Protein AF-A0A0F0LYQ0-F1 (afdb_monomer)

Mean predicted aligned error: 12.78 Å

Secondary structure (DSSP, 8-state):
---SEEEEEEE-STT-EEEEEEEETTS-EEEEEEEE--TTSEEEEEEE-TTPPSEEEEEEEEEEETTEEPPPEEEEEEE---PPPPEEEEE-SS-SSSPEEEEE--TT-EEEEEETTEEEEEEPPTTSEEEEE--S-PPSEEEEEEEEEEETTEEPPPEEEEEEE-PPP-EEEEETTEEEEE-STT-EEEEEETT---EEEE--TTSEEEE---TTS-SEEEEEEEETTEE-PPEEEE--

Nearest PDB structures (foldseek):
  2yn3-assembly1_A  TM=3.182E-01  e=2.231E-06  Salmonella enterica subsp. enterica serovar Typhimurium str. LT2
  2yn3-assembly1_C  TM=3.182E-01  e=8.050E-06  Salmonella enterica subsp. enterica serovar Typhimurium str. LT2
  1fnh-assembly1_A  TM=3.218E-01  e=4.551E-06  Homo sapiens
  2xwx-assembly1_B  TM=2.586E-01  e=1.542E-02  Vibrio cholerae
  8gum-assembly1_A  TM=2.601E-01  e=3.988E-02  Vibrio campbellii ATCC BAA-1116

Sequence (240 aa):
MKSDLLLVHGSSDANVAITVQLVAAAGRVVAQAVDSANPSGMWTTPMKIAGIADGQYTLSVVASRGLQVSQPASVPLTVGRTLPDVVVTSVDGGGRLFPLLTGTGAPGATVHAAVGSADTTASVDPQGNWTMTVVDGLSAGDNAITMTQDLSGETSSPLSVDVPLHAPALSAATASNGVVVTGDAGAGIELRTGGGAWAPGVLDATGQLIVPVGAGSATTVDVRYAAAGRYGLTSTLTVP

Structure (mmCIF, N/CA/C/O backbone):
data_AF-A0A0F0LYQ0-F1
#
_entry.id   AF-A0A0F0LYQ0-F1
#
loop_
_atom_site.group_PDB
_atom_site.id
_atom_site.type_symbol
_atom_site.label_atom_id
_atom_site.label_alt_id
_atom_site.label_comp_id
_atom_site.label_asym_id
_atom_site.label_entity_id
_atom_site.label_seq_id
_atom_site.pdbx_PDB_ins_code
_atom_site.Cartn_x
_atom_site.Cartn_y
_atom_site.Cartn_z
_atom_site.occupancy
_atom_site.B_iso_or_equiv
_atom_site.auth_seq_id
_atom_site.auth_comp_id
_atom_site.auth_asym_id
_atom_site.auth_atom_id
_atom_site.pdbx_PDB_model_num
ATOM 1 N N . MET A 1 1 ? 6.167 0.490 -21.017 1.00 42.50 1 MET A N 1
ATOM 2 C CA . MET A 1 1 ? 6.416 -0.971 -21.057 1.00 42.50 1 MET A CA 1
ATOM 3 C C . MET A 1 1 ? 6.612 -1.449 -19.625 1.00 42.50 1 MET A C 1
ATOM 5 O O . MET A 1 1 ? 7.453 -0.887 -18.942 1.00 42.50 1 MET A O 1
ATOM 9 N N . LYS A 1 2 ? 5.829 -2.438 -19.168 1.00 49.78 2 LYS A N 1
ATOM 10 C CA . LYS A 1 2 ? 5.930 -3.087 -17.842 1.00 49.78 2 LYS A CA 1
ATOM 11 C C . LYS A 1 2 ? 7.092 -4.097 -17.793 1.00 49.78 2 LYS A C 1
ATOM 13 O O . LYS A 1 2 ? 6.880 -5.261 -17.476 1.00 49.78 2 LYS A O 1
ATOM 18 N N . SER A 1 3 ? 8.286 -3.710 -18.235 1.00 61.47 3 SER A N 1
ATOM 19 C CA . SER A 1 3 ? 9.424 -4.629 -18.276 1.00 61.47 3 SER A CA 1
ATOM 20 C C . SER A 1 3 ? 10.630 -4.009 -17.598 1.00 61.47 3 SER A C 1
ATOM 22 O O . SER A 1 3 ? 10.999 -2.874 -17.889 1.00 61.47 3 SER A O 1
ATOM 24 N N . ASP A 1 4 ? 11.262 -4.790 -16.730 1.00 81.25 4 ASP A N 1
ATOM 25 C CA . ASP A 1 4 ? 12.588 -4.519 -16.171 1.00 81.25 4 ASP A CA 1
ATOM 26 C C . ASP A 1 4 ? 13.704 -4.689 -17.205 1.00 81.25 4 ASP A C 1
ATOM 28 O O . ASP A 1 4 ? 14.887 -4.564 -16.879 1.00 81.25 4 ASP A O 1
ATOM 32 N N . LEU A 1 5 ? 13.333 -4.978 -18.451 1.00 86.19 5 LEU A N 1
ATOM 33 C CA . LEU A 1 5 ? 14.224 -5.173 -19.569 1.00 86.19 5 LEU A CA 1
ATOM 34 C C . LEU A 1 5 ? 13.803 -4.281 -20.736 1.00 86.19 5 LEU A C 1
ATOM 36 O O . LEU A 1 5 ? 12.678 -4.352 -21.231 1.00 86.19 5 LEU A O 1
ATOM 40 N N . LEU A 1 6 ? 14.738 -3.468 -21.209 1.00 90.19 6 LEU A N 1
ATOM 41 C CA . LEU A 1 6 ? 14.630 -2.776 -22.480 1.00 90.19 6 LEU A CA 1
ATOM 42 C C . LEU A 1 6 ? 15.395 -3.579 -23.530 1.00 90.19 6 LEU A C 1
ATOM 44 O O . LEU A 1 6 ? 16.608 -3.734 -23.426 1.00 90.19 6 LEU A O 1
ATOM 48 N N . LEU A 1 7 ? 14.700 -4.080 -24.546 1.00 93.38 7 LEU A N 1
ATOM 49 C CA . LEU A 1 7 ? 15.347 -4.663 -25.720 1.00 93.38 7 LEU A CA 1
ATOM 50 C C . LEU A 1 7 ? 15.681 -3.542 -26.697 1.00 93.38 7 LEU A C 1
ATOM 52 O O . LEU A 1 7 ? 14.784 -2.883 -27.221 1.00 93.38 7 LEU A O 1
ATOM 56 N N . VAL A 1 8 ? 16.972 -3.329 -26.929 1.00 95.25 8 VAL A N 1
ATOM 57 C CA . VAL A 1 8 ? 17.466 -2.330 -27.876 1.00 95.25 8 VAL A CA 1
ATOM 58 C C . VAL A 1 8 ? 18.040 -3.056 -29.075 1.00 95.25 8 VAL A C 1
ATOM 60 O O . VAL A 1 8 ? 18.845 -3.968 -28.921 1.00 95.25 8 VAL A O 1
ATOM 63 N N . HIS A 1 9 ? 17.637 -2.646 -30.268 1.00 95.00 9 HIS A N 1
ATOM 64 C CA . HIS A 1 9 ? 18.104 -3.226 -31.516 1.00 95.00 9 HIS A CA 1
ATOM 65 C C . HIS A 1 9 ? 18.580 -2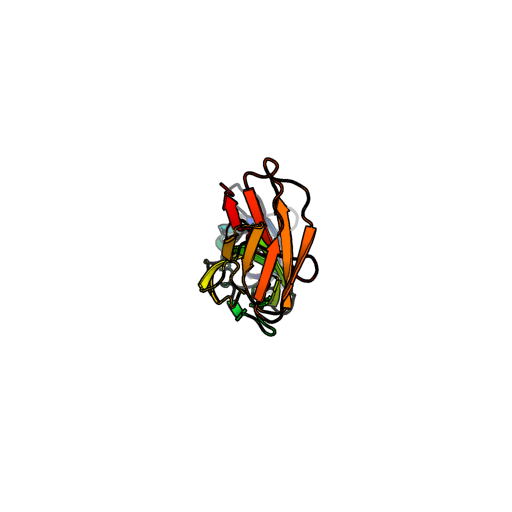.133 -32.463 1.00 95.00 9 HIS A C 1
ATOM 67 O O . HIS A 1 9 ? 18.159 -0.977 -32.375 1.00 95.00 9 HIS A O 1
ATOM 73 N N . GLY A 1 10 ? 19.435 -2.511 -33.401 1.00 95.25 10 GLY A N 1
ATOM 74 C CA . GLY A 1 10 ? 19.926 -1.590 -34.407 1.00 95.25 10 GLY A CA 1
ATOM 75 C C . GLY A 1 10 ? 20.821 -2.264 -35.429 1.00 95.25 10 GLY A C 1
ATOM 76 O O . GLY A 1 10 ? 20.933 -3.491 -35.487 1.00 95.25 10 GLY A O 1
ATOM 77 N N . SER A 1 11 ? 21.452 -1.419 -36.234 1.00 95.44 11 SER A N 1
ATOM 78 C CA . SER A 1 11 ? 22.421 -1.810 -37.248 1.00 95.44 11 SER A CA 1
ATOM 79 C C . SER A 1 11 ? 23.707 -1.002 -37.105 1.00 95.44 11 SER A C 1
ATOM 81 O O . SER A 1 11 ? 23.678 0.155 -36.684 1.00 95.44 11 SER A O 1
ATOM 83 N N . SER A 1 12 ? 24.826 -1.593 -37.490 1.00 95.31 12 SER A N 1
ATOM 84 C CA . SER A 1 12 ? 26.147 -0.974 -37.551 1.00 95.31 12 SER A CA 1
ATOM 85 C C . SER A 1 12 ? 27.009 -1.693 -38.588 1.00 95.31 12 SER A C 1
ATOM 87 O O . SER A 1 12 ? 26.554 -2.613 -39.266 1.00 95.31 12 SER A O 1
ATOM 89 N N . ASP A 1 13 ? 28.287 -1.329 -38.666 1.00 95.56 13 ASP A N 1
ATOM 90 C CA . ASP A 1 13 ? 29.302 -2.189 -39.267 1.00 95.56 13 ASP A CA 1
ATOM 91 C C . ASP A 1 13 ? 29.269 -3.605 -38.665 1.00 95.56 13 ASP A C 1
ATOM 93 O O . ASP A 1 13 ? 28.992 -3.787 -37.476 1.00 95.56 13 ASP A O 1
ATOM 97 N N . ALA A 1 14 ? 29.612 -4.605 -39.476 1.00 96.31 14 ALA A N 1
ATOM 98 C CA . ALA A 1 14 ? 29.698 -5.990 -39.033 1.00 96.31 14 ALA A CA 1
ATOM 99 C C . ALA A 1 14 ? 30.782 -6.191 -37.960 1.00 96.31 14 ALA A C 1
ATOM 101 O O . ALA A 1 14 ? 31.884 -5.634 -38.058 1.00 96.31 14 ALA A O 1
ATOM 102 N N . ASN A 1 15 ? 30.486 -7.052 -36.980 1.00 94.62 15 ASN A N 1
ATOM 103 C CA . ASN A 1 15 ? 31.421 -7.522 -35.950 1.00 94.62 15 ASN A CA 1
ATOM 104 C C . ASN A 1 15 ? 32.062 -6.410 -35.096 1.00 94.62 15 ASN A C 1
ATOM 106 O O . ASN A 1 15 ? 33.165 -6.587 -34.577 1.00 94.62 15 ASN A O 1
ATOM 110 N N . VAL A 1 16 ? 31.409 -5.251 -34.962 1.00 97.56 16 VAL A N 1
ATOM 111 C CA . VAL A 1 16 ? 31.845 -4.180 -34.048 1.00 97.56 16 VAL A CA 1
ATOM 112 C C . VAL A 1 16 ? 31.213 -4.357 -32.673 1.00 97.56 16 VAL A C 1
ATOM 114 O O . VAL A 1 16 ? 30.115 -4.903 -32.554 1.00 97.56 16 VAL A O 1
ATOM 117 N N . ALA A 1 17 ? 31.895 -3.881 -31.632 1.00 97.69 17 ALA A N 1
ATOM 118 C CA . ALA A 1 17 ? 31.332 -3.855 -30.290 1.00 97.69 17 ALA A CA 1
ATOM 119 C C . ALA A 1 17 ? 30.311 -2.717 -30.182 1.00 97.69 17 ALA A C 1
ATOM 121 O O . ALA A 1 17 ? 30.532 -1.621 -30.697 1.00 97.69 17 ALA A O 1
ATOM 122 N N . ILE A 1 18 ? 29.200 -2.977 -29.503 1.00 98.06 18 ILE A N 1
ATOM 123 C CA . ILE A 1 18 ? 28.105 -2.041 -29.276 1.00 98.06 18 ILE A CA 1
ATOM 124 C C . ILE A 1 18 ? 28.034 -1.750 -27.785 1.00 98.06 18 ILE A C 1
ATOM 126 O O . ILE A 1 18 ? 27.993 -2.662 -26.962 1.00 98.06 18 ILE A O 1
ATOM 130 N N . THR A 1 19 ? 28.004 -0.470 -27.430 1.00 97.75 19 THR A N 1
ATOM 131 C CA . THR A 1 19 ? 27.696 -0.023 -26.071 1.00 97.75 19 THR A CA 1
ATOM 132 C C . THR A 1 19 ? 26.421 0.799 -26.101 1.00 97.75 19 THR A C 1
ATOM 134 O O . THR A 1 19 ? 26.336 1.800 -26.811 1.00 97.75 19 THR A O 1
ATOM 137 N N . VAL A 1 20 ? 25.442 0.375 -25.309 1.00 98.00 20 VAL A N 1
ATOM 138 C CA . VAL A 1 20 ? 24.167 1.060 -25.110 1.00 98.00 20 VAL A CA 1
ATOM 139 C C . VAL A 1 20 ? 24.144 1.621 -23.698 1.00 98.00 20 VAL A C 1
ATOM 141 O O . VAL A 1 20 ? 24.403 0.900 -22.737 1.00 98.00 20 VAL A O 1
ATOM 144 N N . GLN A 1 21 ? 23.831 2.903 -23.563 1.00 97.75 21 GLN A N 1
ATOM 145 C CA . GLN A 1 21 ? 23.720 3.596 -22.285 1.00 97.75 21 GLN A CA 1
ATOM 146 C C . GLN A 1 21 ? 22.366 4.284 -22.177 1.00 97.75 21 GLN A C 1
ATOM 148 O O . GLN A 1 21 ? 21.928 4.969 -23.100 1.00 97.75 21 GLN A O 1
ATOM 153 N N . LEU A 1 22 ? 21.728 4.150 -21.019 1.00 96.50 22 LEU A N 1
ATOM 154 C CA . LEU A 1 22 ? 20.590 4.972 -20.638 1.00 96.50 22 LEU A CA 1
ATOM 155 C C . LEU A 1 22 ? 21.090 6.134 -19.781 1.00 96.50 22 LEU A C 1
ATOM 157 O O . LEU A 1 22 ? 21.706 5.918 -18.736 1.00 96.50 22 LEU A O 1
ATOM 161 N N . VAL A 1 23 ? 20.837 7.360 -20.226 1.00 96.75 23 VAL A N 1
ATOM 162 C CA . VAL A 1 23 ? 21.418 8.579 -19.654 1.00 96.75 23 VAL A CA 1
ATOM 163 C C . VAL A 1 23 ? 20.311 9.481 -19.106 1.00 96.75 23 VAL A C 1
ATOM 165 O O . VAL A 1 23 ? 19.359 9.794 -19.814 1.00 96.75 23 VAL A O 1
ATOM 168 N N . ALA A 1 24 ? 20.423 9.897 -17.843 1.00 93.81 24 ALA A N 1
ATOM 169 C CA . ALA A 1 24 ? 19.486 10.810 -17.180 1.00 93.81 24 ALA A CA 1
ATOM 170 C C . ALA A 1 24 ? 19.774 12.292 -17.501 1.00 93.81 24 ALA A C 1
ATOM 172 O O . ALA A 1 24 ? 20.838 12.632 -18.031 1.00 93.81 24 ALA A O 1
ATOM 173 N N . ALA A 1 25 ? 18.856 13.185 -17.109 1.00 79.69 25 ALA A N 1
ATOM 174 C CA . ALA A 1 25 ? 18.956 14.646 -17.232 1.00 79.69 25 ALA A CA 1
ATOM 175 C C . ALA A 1 25 ? 20.060 15.253 -16.331 1.00 79.69 25 ALA A C 1
ATOM 177 O O . ALA A 1 25 ? 19.790 15.892 -15.326 1.00 79.69 25 ALA A O 1
ATOM 178 N N . ALA A 1 26 ? 21.316 14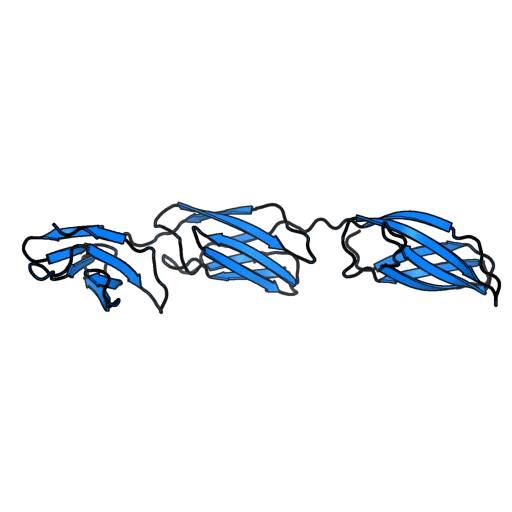.958 -16.661 1.00 82.31 26 ALA A N 1
ATOM 179 C CA . ALA A 1 26 ? 22.572 15.521 -16.139 1.00 82.31 26 ALA A CA 1
ATOM 180 C C . ALA A 1 26 ? 23.800 14.855 -16.809 1.00 82.31 26 ALA A C 1
ATOM 182 O O . ALA A 1 26 ? 24.930 15.070 -16.381 1.00 82.31 26 ALA A O 1
ATOM 183 N N . GLY A 1 27 ? 23.598 13.972 -17.802 1.00 87.81 27 GLY A N 1
ATOM 184 C CA . GLY A 1 27 ? 24.667 13.152 -18.383 1.00 87.81 27 GLY A CA 1
ATOM 185 C C . GLY A 1 27 ? 25.018 11.906 -17.559 1.00 87.81 27 GLY A C 1
ATOM 186 O O . GLY A 1 27 ? 25.914 11.155 -17.933 1.00 87.81 27 GLY A O 1
ATOM 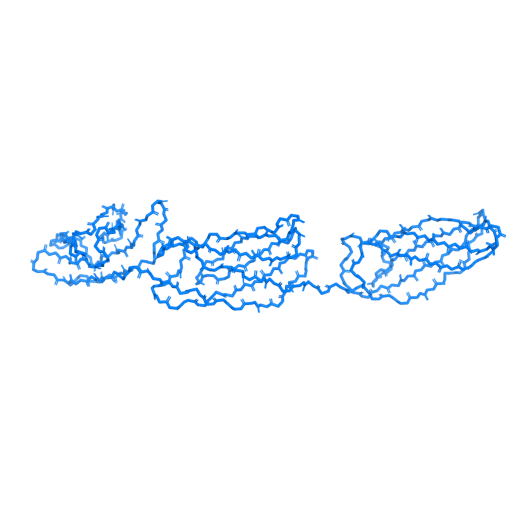187 N N . ARG A 1 28 ? 24.313 11.647 -16.447 1.00 92.81 28 ARG A N 1
ATOM 188 C CA . ARG A 1 28 ? 24.538 10.463 -15.604 1.00 92.81 28 ARG A CA 1
ATOM 189 C C . ARG A 1 28 ? 24.027 9.200 -16.300 1.00 92.81 28 ARG A C 1
ATOM 191 O O . ARG A 1 28 ? 22.828 9.090 -16.551 1.00 92.81 28 ARG A O 1
ATOM 198 N N . VAL A 1 29 ? 24.906 8.228 -16.528 1.00 95.75 29 VAL A N 1
ATOM 199 C CA . VAL A 1 29 ? 24.524 6.882 -16.987 1.00 95.75 29 VAL A CA 1
ATOM 200 C C . VAL A 1 29 ? 23.845 6.134 -15.835 1.00 95.75 29 VAL A C 1
ATOM 202 O O . VAL A 1 29 ? 24.419 6.016 -14.755 1.00 95.75 29 VAL A O 1
ATOM 205 N N . VAL A 1 30 ? 22.617 5.661 -16.051 1.00 94.56 30 VAL A N 1
ATOM 206 C CA . VAL A 1 30 ? 21.806 4.933 -15.051 1.00 94.56 30 VAL A CA 1
ATOM 207 C C . VAL A 1 30 ? 21.662 3.443 -15.362 1.00 94.56 30 VAL A C 1
ATOM 209 O O . VAL A 1 30 ? 21.381 2.656 -14.466 1.00 94.56 30 VAL A O 1
ATOM 212 N N . ALA A 1 31 ? 21.889 3.051 -16.615 1.00 95.06 31 ALA A N 1
ATOM 213 C CA . ALA A 1 31 ? 22.047 1.664 -17.029 1.00 95.06 31 ALA A CA 1
ATOM 214 C C . ALA A 1 31 ? 22.940 1.579 -18.261 1.00 95.06 31 ALA A C 1
ATOM 216 O O . ALA A 1 31 ? 23.043 2.528 -19.043 1.00 95.06 31 ALA A O 1
ATOM 217 N N . GLN A 1 32 ? 23.573 0.424 -18.427 1.00 96.94 32 GLN A N 1
ATOM 218 C CA . GLN A 1 32 ? 24.428 0.129 -19.561 1.00 96.94 32 GLN A CA 1
ATOM 219 C C . GLN A 1 32 ? 24.271 -1.336 -19.959 1.00 96.94 32 GLN A C 1
ATOM 221 O O . GLN A 1 32 ? 24.148 -2.212 -19.103 1.00 96.94 32 GLN A O 1
ATOM 226 N N . ALA A 1 33 ? 24.319 -1.586 -21.260 1.00 97.00 33 ALA A N 1
ATOM 227 C CA . ALA A 1 33 ? 24.458 -2.909 -21.842 1.00 97.00 33 ALA A CA 1
ATOM 228 C C . ALA A 1 33 ? 25.549 -2.880 -22.916 1.00 97.00 33 ALA A C 1
ATOM 230 O O . ALA A 1 33 ? 25.811 -1.844 -23.535 1.00 97.00 33 ALA A O 1
ATOM 231 N N . VAL A 1 34 ? 26.204 -4.018 -23.110 1.00 95.88 34 VAL A N 1
ATOM 232 C CA . VAL A 1 34 ? 27.227 -4.199 -24.140 1.00 95.88 34 VAL A CA 1
ATOM 233 C C . VAL A 1 34 ? 26.918 -5.451 -24.939 1.00 95.88 34 VAL A C 1
ATOM 235 O O . VAL A 1 34 ? 26.441 -6.441 -24.386 1.00 95.88 34 VAL A O 1
ATOM 238 N N . ASP A 1 35 ? 27.177 -5.389 -26.237 1.00 96.31 35 ASP A N 1
ATOM 239 C CA . ASP A 1 35 ? 26.989 -6.501 -27.163 1.00 96.31 35 ASP A CA 1
ATOM 240 C C . ASP A 1 35 ? 27.897 -6.319 -28.387 1.00 96.31 35 ASP A C 1
ATOM 242 O O . ASP A 1 35 ? 28.804 -5.484 -28.392 1.00 96.31 35 ASP A O 1
ATOM 246 N N . SER A 1 36 ? 27.661 -7.081 -29.445 1.00 96.44 36 SER A N 1
ATOM 247 C CA . SER A 1 36 ? 28.335 -6.947 -30.727 1.00 96.44 36 SER A CA 1
ATOM 248 C C . SER A 1 36 ? 27.359 -7.096 -31.885 1.00 96.44 36 SER A C 1
ATOM 250 O O . SER A 1 36 ? 26.372 -7.827 -31.813 1.00 96.44 36 SER A O 1
ATOM 252 N N . ALA A 1 37 ? 27.646 -6.396 -32.977 1.00 97.06 37 ALA A N 1
ATOM 253 C CA . ALA A 1 37 ? 26.949 -6.611 -34.231 1.00 97.06 37 ALA A CA 1
ATOM 254 C C . ALA A 1 37 ? 27.373 -7.929 -34.860 1.00 97.06 37 ALA A C 1
ATOM 256 O O . ALA A 1 37 ? 28.556 -8.258 -34.914 1.00 97.06 37 ALA A O 1
ATOM 257 N N . ASN A 1 38 ? 26.406 -8.675 -35.376 1.00 96.62 38 ASN A N 1
ATOM 258 C CA . ASN A 1 38 ? 26.670 -9.910 -36.094 1.00 96.62 38 ASN A CA 1
ATOM 259 C C . ASN A 1 38 ? 27.378 -9.629 -37.449 1.00 96.62 38 ASN A C 1
ATOM 261 O O . ASN A 1 38 ? 27.563 -8.468 -37.837 1.00 96.62 38 ASN A O 1
ATOM 265 N N . PRO A 1 39 ? 27.753 -10.667 -38.220 1.00 97.81 39 PRO A N 1
ATOM 266 C CA . PRO A 1 39 ? 28.395 -10.482 -39.523 1.00 97.81 39 PRO A CA 1
ATOM 267 C C . PRO A 1 39 ? 27.562 -9.724 -40.569 1.00 97.81 39 PRO A C 1
ATOM 269 O O . PRO A 1 39 ? 28.128 -9.251 -41.550 1.00 97.81 39 PRO A O 1
ATOM 272 N N . SER A 1 40 ? 26.243 -9.595 -40.381 1.00 96.00 40 SER A N 1
ATOM 273 C CA . SER A 1 40 ? 25.375 -8.767 -41.228 1.00 96.00 40 SER A CA 1
ATOM 274 C C . SER A 1 40 ? 25.160 -7.349 -40.685 1.00 96.00 40 SER A C 1
ATOM 276 O O . SER A 1 40 ? 24.392 -6.590 -41.271 1.00 96.00 40 SER A O 1
ATOM 278 N N . GLY A 1 41 ? 25.829 -6.977 -39.589 1.00 95.94 41 GLY A N 1
ATOM 279 C CA . GLY A 1 41 ? 25.738 -5.652 -38.977 1.00 95.94 41 GLY A CA 1
ATOM 280 C C . GLY A 1 41 ? 24.542 -5.459 -38.045 1.00 95.94 41 GLY A C 1
ATOM 281 O O . GLY A 1 41 ? 24.357 -4.366 -37.525 1.00 95.94 41 GLY A O 1
ATOM 282 N N . MET A 1 42 ? 23.730 -6.487 -37.803 1.00 97.44 42 MET A N 1
ATOM 283 C CA . MET A 1 42 ? 22.558 -6.408 -36.926 1.00 97.44 42 MET A CA 1
ATOM 284 C C . MET A 1 42 ? 22.919 -6.774 -35.486 1.00 97.44 42 MET A C 1
ATOM 286 O O . MET A 1 42 ? 23.719 -7.681 -35.250 1.00 97.44 42 MET A O 1
ATOM 290 N N . TRP A 1 43 ? 22.284 -6.119 -34.519 1.00 97.25 43 TRP A N 1
ATOM 291 C CA . TRP A 1 43 ? 22.443 -6.427 -33.097 1.00 97.25 43 TRP A CA 1
ATOM 292 C C . TRP A 1 43 ? 21.136 -6.243 -32.328 1.00 97.25 43 TRP A C 1
ATOM 294 O O . TRP A 1 43 ? 20.232 -5.506 -32.736 1.00 97.25 43 TRP A O 1
ATOM 304 N N . THR A 1 44 ? 21.024 -6.932 -31.197 1.00 96.06 44 THR A N 1
ATOM 305 C CA . THR A 1 44 ? 19.929 -6.767 -30.240 1.00 96.06 44 THR A CA 1
ATOM 306 C C . THR A 1 44 ? 20.456 -7.063 -28.852 1.00 96.06 44 THR A C 1
ATOM 308 O O . THR A 1 44 ? 20.826 -8.197 -28.580 1.00 96.06 44 THR A O 1
ATOM 311 N N . THR A 1 45 ? 20.445 -6.063 -27.977 1.00 95.50 45 THR A N 1
ATOM 312 C CA . THR A 1 45 ? 20.955 -6.192 -26.617 1.00 95.50 45 THR A CA 1
ATOM 313 C C . THR A 1 45 ? 19.835 -5.989 -25.593 1.00 95.50 45 THR A C 1
ATOM 315 O O . THR A 1 45 ? 19.104 -4.989 -25.650 1.00 95.50 45 THR A O 1
ATOM 318 N N . PRO A 1 46 ? 19.645 -6.935 -24.660 1.00 94.25 46 PRO A N 1
ATOM 319 C CA . PRO A 1 46 ? 18.763 -6.744 -23.524 1.00 94.25 46 PRO A CA 1
ATOM 320 C C . PRO A 1 46 ? 19.457 -5.878 -22.463 1.00 94.25 46 PRO A C 1
ATOM 322 O O . PRO A 1 46 ? 20.511 -6.230 -21.940 1.00 94.25 46 PRO A O 1
ATOM 325 N N . MET A 1 47 ? 18.843 -4.758 -22.093 1.00 94.38 47 MET A N 1
ATOM 326 C CA . MET A 1 47 ? 19.331 -3.863 -21.046 1.00 94.38 47 MET A CA 1
ATOM 327 C C . MET A 1 47 ? 18.417 -3.924 -19.825 1.00 94.38 47 MET A C 1
ATOM 329 O O . MET A 1 47 ? 17.224 -3.640 -19.918 1.00 94.38 47 MET A O 1
ATOM 333 N N . LYS A 1 48 ? 18.975 -4.258 -18.658 1.00 91.31 48 LYS A N 1
ATOM 334 C CA . LYS A 1 48 ? 18.228 -4.254 -17.395 1.00 91.31 48 LYS A CA 1
ATOM 335 C C . LYS A 1 48 ? 17.978 -2.816 -16.935 1.00 91.31 48 LYS A C 1
ATOM 337 O O . LYS A 1 48 ? 18.918 -2.046 -16.776 1.00 91.31 48 LYS A O 1
ATOM 342 N N . ILE A 1 49 ? 16.713 -2.488 -16.695 1.00 89.06 49 ILE A N 1
ATOM 343 C CA . ILE A 1 49 ? 16.241 -1.180 -16.219 1.00 89.06 49 ILE A CA 1
ATOM 344 C C . ILE A 1 49 ? 15.459 -1.267 -14.896 1.00 89.06 49 ILE A C 1
ATOM 346 O O . ILE A 1 49 ? 14.782 -0.314 -14.508 1.00 89.06 49 ILE A O 1
ATOM 350 N N . ALA A 1 50 ? 15.543 -2.405 -14.200 1.00 83.44 50 ALA A N 1
ATOM 351 C CA . ALA A 1 50 ? 14.972 -2.577 -12.863 1.00 83.44 50 ALA A CA 1
ATOM 352 C C . ALA A 1 50 ? 15.528 -1.525 -11.886 1.00 83.44 50 ALA A C 1
ATOM 354 O O . ALA A 1 50 ? 16.738 -1.300 -11.845 1.00 83.44 50 ALA A O 1
ATOM 355 N N . GLY A 1 51 ? 14.652 -0.899 -11.097 1.00 77.62 51 GLY A N 1
ATOM 356 C CA . GLY A 1 51 ? 15.027 0.130 -10.116 1.00 77.62 51 GLY A CA 1
ATOM 357 C C . GLY A 1 51 ? 15.383 1.500 -10.706 1.00 77.62 51 GLY A C 1
ATOM 358 O O . GLY A 1 51 ? 15.725 2.411 -9.956 1.00 77.62 51 GLY A O 1
ATOM 359 N N . ILE A 1 52 ? 15.299 1.676 -12.030 1.00 86.00 52 ILE A N 1
ATOM 360 C CA . ILE A 1 52 ? 15.412 2.997 -12.657 1.00 86.00 52 ILE A CA 1
ATOM 361 C C . ILE A 1 52 ? 14.077 3.717 -12.502 1.00 86.00 52 ILE A C 1
ATOM 363 O O . ILE A 1 52 ? 13.062 3.214 -12.989 1.00 86.00 52 ILE A O 1
ATOM 367 N N . ALA A 1 53 ? 14.107 4.881 -11.850 1.00 81.06 53 ALA A N 1
ATOM 368 C CA . ALA A 1 53 ? 12.942 5.736 -11.646 1.00 81.06 53 ALA A CA 1
ATOM 369 C C . ALA A 1 53 ? 12.291 6.137 -12.974 1.00 81.06 53 ALA A C 1
ATOM 371 O O . ALA A 1 53 ? 12.955 6.225 -14.014 1.00 81.06 53 ALA A O 1
ATOM 372 N N . ASP A 1 54 ? 11.000 6.414 -12.937 1.00 81.50 54 ASP A N 1
ATOM 373 C CA . ASP A 1 54 ? 10.307 6.935 -14.099 1.00 81.50 54 ASP A CA 1
ATOM 374 C C . ASP A 1 54 ? 10.792 8.347 -14.445 1.00 81.50 54 ASP A C 1
ATOM 376 O O . ASP A 1 54 ? 11.327 9.086 -13.616 1.00 81.50 54 ASP A O 1
ATOM 380 N N . GLY A 1 55 ? 10.672 8.711 -15.716 1.00 84.19 55 GLY A N 1
ATOM 381 C CA . GLY A 1 55 ? 11.115 10.004 -16.210 1.00 84.19 55 GLY A CA 1
ATOM 382 C C . GLY A 1 55 ? 11.650 9.961 -17.632 1.00 84.19 55 GLY A C 1
ATOM 383 O O . GLY A 1 55 ? 11.548 8.964 -18.354 1.00 84.19 55 GLY A O 1
ATOM 384 N N . GLN A 1 56 ? 12.218 11.092 -18.045 1.00 90.25 56 GLN A N 1
ATOM 385 C CA . GLN A 1 56 ? 12.853 11.227 -19.347 1.00 90.25 56 GLN A CA 1
ATOM 386 C C . GLN A 1 56 ? 14.338 10.887 -19.288 1.00 90.25 56 GLN A C 1
ATOM 388 O O . GLN A 1 56 ? 15.080 11.338 -18.414 1.00 90.25 56 GLN A O 1
ATOM 393 N N . TYR A 1 57 ? 14.758 10.121 -20.282 1.00 93.94 57 TYR A N 1
ATOM 394 C CA . TYR A 1 57 ? 16.111 9.646 -20.477 1.00 93.94 57 TYR A CA 1
ATOM 395 C C . TYR A 1 57 ? 16.505 9.801 -21.944 1.00 93.94 57 TYR A C 1
ATOM 397 O O . TYR A 1 57 ? 15.662 9.915 -22.834 1.00 93.94 57 TYR A O 1
ATOM 405 N N . THR A 1 58 ? 17.803 9.732 -22.198 1.00 96.44 58 THR A N 1
ATOM 406 C CA . THR A 1 58 ? 18.357 9.584 -23.540 1.00 96.44 58 THR A CA 1
ATOM 407 C C . THR A 1 58 ? 19.001 8.214 -23.640 1.00 96.44 58 THR A C 1
ATOM 409 O O . THR A 1 58 ? 19.885 7.875 -22.853 1.00 96.44 58 THR A O 1
ATOM 412 N N . LEU A 1 59 ? 18.569 7.421 -24.613 1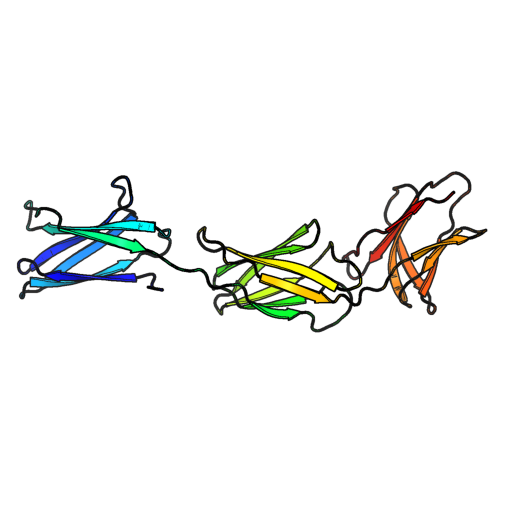.00 96.88 59 LEU A N 1
ATOM 413 C CA . LEU A 1 59 ? 19.274 6.217 -25.015 1.00 96.88 59 LEU A CA 1
ATOM 414 C C . LEU A 1 59 ? 20.416 6.625 -25.945 1.00 96.88 59 LEU A C 1
ATOM 416 O O . LEU A 1 59 ? 20.162 7.183 -27.008 1.00 96.88 59 LEU A O 1
ATOM 420 N N . SER A 1 60 ? 21.652 6.369 -25.536 1.00 97.00 60 SER A N 1
ATOM 421 C CA . SER A 1 60 ? 22.866 6.658 -26.298 1.00 97.00 60 SER A CA 1
ATOM 422 C C . SER A 1 60 ? 23.518 5.352 -26.731 1.00 97.00 60 SER A C 1
ATOM 424 O O . SER A 1 60 ? 23.727 4.458 -25.909 1.00 97.00 60 SER A O 1
ATOM 426 N N . VAL A 1 61 ? 23.835 5.231 -28.017 1.00 97.81 61 VAL A N 1
ATOM 427 C CA . VAL A 1 61 ? 24.467 4.040 -28.588 1.00 97.81 61 VAL A CA 1
ATOM 428 C C . VAL A 1 61 ? 25.737 4.432 -29.324 1.00 97.81 61 VAL A C 1
ATOM 430 O O . VAL A 1 61 ? 25.718 5.315 -30.182 1.00 97.81 61 VAL A O 1
ATOM 433 N N . VAL A 1 62 ? 26.832 3.741 -29.017 1.00 97.56 62 VAL A N 1
ATOM 434 C CA . VAL A 1 62 ? 28.108 3.870 -29.727 1.00 97.56 62 VAL A CA 1
ATOM 435 C C . VAL A 1 62 ? 28.582 2.512 -30.226 1.00 97.56 62 VAL A C 1
ATOM 437 O O . VAL A 1 62 ? 28.415 1.494 -29.550 1.00 97.56 62 VAL A O 1
ATOM 440 N N . ALA A 1 63 ? 29.203 2.513 -31.402 1.00 97.62 63 ALA A N 1
ATOM 441 C CA . ALA A 1 63 ? 29.919 1.369 -31.944 1.00 97.62 63 ALA A CA 1
ATOM 442 C C . ALA A 1 63 ? 31.428 1.595 -31.809 1.00 97.62 63 ALA A C 1
ATOM 444 O O . ALA A 1 63 ? 31.912 2.712 -32.021 1.0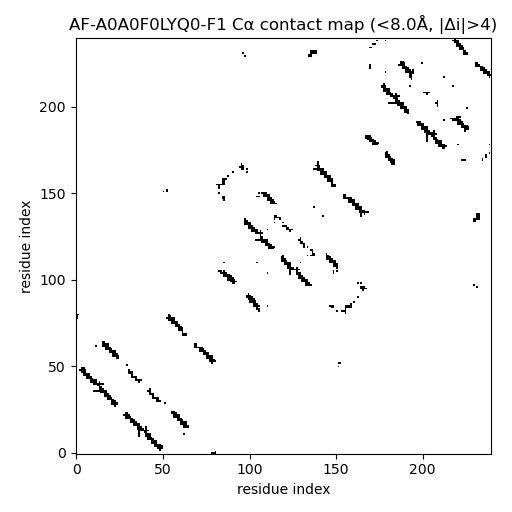0 97.62 63 ALA A O 1
ATOM 445 N N . SER A 1 64 ? 32.180 0.547 -31.482 1.00 97.12 64 SER A N 1
ATOM 446 C CA . SER A 1 64 ? 33.635 0.613 -31.378 1.00 97.12 64 SER A CA 1
ATOM 447 C C . SER A 1 64 ? 34.344 -0.522 -32.114 1.00 97.12 64 SER A C 1
ATOM 449 O O . SER A 1 64 ? 33.896 -1.671 -32.167 1.00 97.12 64 SER A O 1
ATOM 451 N N . ARG A 1 65 ? 35.494 -0.175 -32.698 1.00 96.25 65 ARG A N 1
ATOM 452 C CA . ARG A 1 65 ? 36.435 -1.098 -33.340 1.00 96.25 65 ARG A CA 1
ATOM 453 C C . ARG A 1 65 ? 37.843 -0.744 -32.873 1.00 96.25 65 ARG A C 1
ATOM 455 O O . ARG A 1 65 ? 38.439 0.234 -33.326 1.00 96.25 65 ARG A O 1
ATOM 462 N N . GLY A 1 66 ? 38.374 -1.533 -31.942 1.00 92.25 66 GLY A N 1
ATOM 463 C CA . GLY A 1 66 ? 39.628 -1.200 -31.268 1.00 92.25 66 GLY A CA 1
ATOM 464 C C . GLY A 1 66 ? 39.511 0.141 -30.536 1.00 92.25 66 GLY A C 1
ATOM 465 O O . GLY A 1 66 ? 38.624 0.313 -29.708 1.00 92.25 66 GLY A O 1
ATOM 466 N N . LEU A 1 67 ? 40.389 1.093 -30.861 1.00 93.31 67 LEU A N 1
ATOM 467 C CA . LEU A 1 67 ? 40.393 2.435 -30.259 1.00 93.31 67 LEU A CA 1
ATOM 468 C C . LEU A 1 67 ? 39.463 3.438 -30.962 1.00 93.31 67 LEU A C 1
ATOM 470 O O . LEU A 1 67 ? 39.315 4.563 -30.491 1.00 93.31 67 LEU A O 1
ATOM 474 N N . GLN A 1 68 ? 38.858 3.069 -32.094 1.00 94.94 68 GLN A N 1
ATOM 475 C CA . GLN A 1 68 ? 37.928 3.941 -32.807 1.00 94.94 68 GLN A CA 1
ATOM 476 C C . GLN A 1 68 ? 36.515 3.782 -32.245 1.00 94.94 68 GLN A C 1
ATOM 478 O O . GLN A 1 68 ? 36.025 2.659 -32.120 1.00 94.94 68 GLN A O 1
ATOM 483 N N . VAL A 1 69 ? 35.860 4.905 -31.942 1.00 96.50 69 VAL A N 1
ATOM 484 C CA . VAL A 1 69 ? 34.487 4.971 -31.421 1.00 96.50 69 VAL A CA 1
ATOM 485 C C . VAL A 1 69 ? 33.669 5.905 -32.310 1.00 96.50 69 VAL A C 1
ATOM 487 O O . VAL A 1 69 ? 34.148 6.973 -32.694 1.00 96.50 69 VAL A O 1
ATOM 490 N N . SER A 1 70 ? 32.452 5.498 -32.667 1.00 97.12 70 SER A N 1
ATOM 491 C CA . SER A 1 70 ? 31.534 6.319 -33.459 1.00 97.12 70 SER A CA 1
ATOM 492 C C . SER A 1 70 ? 31.050 7.550 -32.685 1.00 97.12 70 SER A C 1
ATOM 494 O O . SER A 1 70 ? 31.108 7.600 -31.456 1.00 97.12 70 SER A O 1
ATOM 496 N N . GLN A 1 71 ? 30.475 8.528 -33.393 1.00 96.62 71 GLN A N 1
ATOM 497 C CA . GLN A 1 71 ? 29.594 9.489 -32.725 1.00 96.62 71 GLN A CA 1
ATOM 498 C C . GLN A 1 71 ? 28.383 8.747 -32.121 1.00 96.62 71 GLN A C 1
ATOM 500 O O . GLN A 1 71 ? 27.954 7.735 -32.690 1.00 96.62 71 GLN A O 1
ATOM 505 N N . PRO A 1 72 ? 27.844 9.208 -30.979 1.00 95.56 72 PRO A N 1
ATOM 506 C CA . PRO A 1 72 ? 26.702 8.565 -30.346 1.00 95.56 72 PRO A CA 1
ATOM 507 C C . PRO A 1 72 ? 25.412 8.809 -31.133 1.00 95.56 72 PRO A C 1
ATOM 509 O O . PRO A 1 72 ? 25.044 9.952 -31.410 1.00 95.56 72 PRO A O 1
ATOM 512 N N . ALA A 1 73 ? 24.682 7.736 -31.425 1.00 96.25 73 ALA A N 1
ATOM 513 C CA . ALA A 1 73 ? 23.287 7.822 -31.836 1.00 96.25 73 ALA A CA 1
ATOM 514 C C . ALA A 1 73 ? 22.417 7.978 -30.582 1.00 96.25 73 ALA A C 1
ATOM 516 O O . ALA A 1 73 ? 22.496 7.151 -29.674 1.00 96.25 73 ALA A O 1
ATOM 517 N N . SER A 1 74 ? 21.614 9.042 -30.523 1.00 95.25 74 SER A N 1
ATOM 518 C CA . SER A 1 74 ? 20.797 9.375 -29.350 1.00 95.25 74 SER A CA 1
ATOM 519 C C . SER A 1 74 ? 19.307 9.341 -29.675 1.00 95.25 74 SER A C 1
ATOM 521 O O . SER A 1 74 ? 18.877 9.940 -30.660 1.00 95.25 74 SER A O 1
ATOM 523 N N . VAL A 1 75 ? 18.513 8.687 -28.828 1.00 95.31 75 VAL A N 1
ATOM 524 C CA . VAL A 1 75 ? 17.048 8.625 -28.939 1.00 95.31 75 VAL A CA 1
ATOM 525 C C . VAL A 1 75 ? 16.426 9.011 -27.593 1.00 95.31 75 VAL A C 1
ATOM 527 O O . VAL A 1 75 ? 16.812 8.431 -26.574 1.00 95.31 75 VAL A O 1
ATOM 530 N N . PRO A 1 76 ? 15.478 9.966 -27.537 1.00 93.62 76 PRO A N 1
ATOM 531 C CA . PRO A 1 76 ? 14.753 10.240 -26.303 1.00 93.62 76 PRO A CA 1
ATOM 532 C C . PRO A 1 76 ? 13.890 9.032 -25.923 1.00 93.62 76 PRO A C 1
ATOM 534 O O . PRO A 1 76 ? 13.196 8.454 -26.759 1.00 93.62 76 PRO A O 1
ATOM 537 N N . LEU A 1 77 ? 13.921 8.661 -24.648 1.00 90.81 77 LEU A N 1
ATOM 538 C CA . LEU A 1 77 ? 13.148 7.566 -24.081 1.00 90.81 77 LEU A CA 1
ATOM 539 C C . LEU A 1 77 ? 12.439 8.053 -22.822 1.00 90.81 77 LEU A C 1
ATOM 541 O O . LEU A 1 77 ? 13.055 8.624 -21.928 1.00 90.81 77 LEU A O 1
ATOM 545 N N . THR A 1 78 ? 11.143 7.788 -22.717 1.00 87.00 78 THR A N 1
ATOM 546 C CA . THR A 1 78 ? 10.421 7.946 -21.453 1.00 87.00 78 THR A CA 1
ATOM 547 C C . THR A 1 78 ? 10.251 6.580 -20.811 1.00 87.00 78 THR A C 1
ATOM 549 O O . THR A 1 78 ? 9.675 5.669 -21.410 1.00 87.00 78 THR A O 1
ATOM 552 N N . VAL A 1 79 ? 10.760 6.440 -19.591 1.00 84.88 79 VAL A N 1
ATOM 553 C CA . VAL A 1 79 ? 10.448 5.307 -18.724 1.00 84.88 79 VAL A CA 1
ATOM 554 C C . VAL A 1 79 ? 9.233 5.723 -17.904 1.00 84.88 79 VAL A C 1
ATOM 556 O O . VAL A 1 79 ? 9.284 6.724 -17.200 1.00 84.88 79 VAL A O 1
ATOM 559 N N . GLY A 1 80 ? 8.126 5.005 -18.071 1.00 73.88 80 GLY A N 1
ATOM 560 C CA . GLY A 1 80 ? 6.878 5.264 -17.359 1.00 73.88 80 GLY A CA 1
ATOM 561 C C . GLY A 1 80 ? 6.204 3.950 -16.984 1.00 73.88 80 GLY A C 1
ATOM 562 O O . GLY A 1 80 ? 5.885 3.127 -17.855 1.00 73.88 80 GLY A O 1
ATOM 563 N N . ARG A 1 81 ? 6.010 3.761 -15.687 1.00 72.94 81 ARG A N 1
ATOM 564 C CA . ARG A 1 81 ? 5.359 2.660 -14.994 1.00 72.94 81 ARG A CA 1
ATOM 565 C C . ARG A 1 81 ? 4.275 3.272 -14.114 1.00 72.94 81 ARG A C 1
ATOM 567 O O . ARG A 1 81 ? 4.523 3.785 -13.038 1.00 72.94 81 ARG A O 1
ATOM 574 N N . THR A 1 82 ? 3.031 3.164 -14.549 1.00 71.62 82 THR A N 1
ATOM 575 C CA . THR A 1 82 ? 1.913 3.454 -13.651 1.00 71.62 82 THR A CA 1
ATOM 576 C C . THR A 1 82 ? 1.839 2.345 -12.607 1.00 71.62 82 THR A C 1
ATOM 578 O O . THR A 1 82 ? 1.602 1.183 -12.971 1.00 71.62 82 THR A O 1
ATOM 581 N N . LEU A 1 83 ? 2.052 2.683 -11.336 1.00 82.88 83 LEU A N 1
ATOM 582 C CA . LEU A 1 83 ? 1.748 1.780 -10.232 1.00 82.88 83 LEU A CA 1
ATOM 583 C C . LEU A 1 83 ? 0.239 1.482 -10.276 1.00 82.88 83 LEU A C 1
ATOM 585 O O . LEU A 1 83 ? -0.543 2.424 -10.415 1.00 82.88 83 LEU A O 1
ATOM 589 N N . PRO A 1 84 ? -0.201 0.209 -10.257 1.00 87.94 84 PRO A N 1
ATOM 590 C CA . PRO A 1 84 ? -1.626 -0.080 -10.187 1.00 87.94 84 PRO A CA 1
ATOM 591 C C . PRO A 1 84 ? -2.205 0.500 -8.895 1.00 87.94 84 PRO A C 1
ATOM 593 O O . PRO A 1 84 ? -1.483 0.699 -7.919 1.00 87.94 84 PRO A O 1
ATOM 596 N N . ASP A 1 85 ? -3.509 0.736 -8.864 1.00 92.50 85 ASP A N 1
ATOM 597 C CA . ASP A 1 85 ? -4.168 1.100 -7.615 1.00 92.50 85 ASP A CA 1
ATOM 598 C C . ASP A 1 85 ? -4.194 -0.107 -6.667 1.00 92.50 85 ASP A C 1
ATOM 600 O O . ASP A 1 85 ? -4.229 -1.267 -7.097 1.00 92.50 85 ASP A O 1
ATOM 604 N N . VAL A 1 86 ? -4.129 0.164 -5.364 1.00 95.75 86 VAL A N 1
ATOM 605 C CA . VAL A 1 86 ? -4.420 -0.857 -4.356 1.00 95.75 86 VAL A CA 1
ATOM 606 C C . VAL A 1 86 ? -5.886 -1.270 -4.489 1.00 95.75 86 VAL A C 1
ATOM 608 O O . VAL A 1 86 ? -6.740 -0.454 -4.826 1.00 95.75 86 VAL A O 1
ATOM 611 N N . VAL A 1 87 ? -6.193 -2.539 -4.237 1.00 96.00 87 VAL A N 1
ATOM 612 C CA . VAL A 1 87 ? -7.563 -3.061 -4.254 1.00 96.00 87 VAL A CA 1
ATOM 613 C C . VAL A 1 87 ? -7.830 -3.754 -2.935 1.00 96.00 87 VAL A C 1
ATOM 615 O O . VAL A 1 87 ? -7.030 -4.588 -2.524 1.00 96.00 87 VAL A O 1
ATOM 618 N N . VAL A 1 88 ? -8.971 -3.465 -2.315 1.00 94.62 88 VAL A N 1
ATOM 619 C CA . VAL A 1 88 ? -9.497 -4.239 -1.185 1.00 94.62 88 VAL A CA 1
ATOM 620 C C . VAL A 1 88 ? -10.463 -5.292 -1.716 1.00 94.62 88 VAL A C 1
ATOM 622 O O . VAL A 1 88 ? -11.419 -4.965 -2.415 1.00 94.62 88 VAL A O 1
ATOM 625 N N . THR A 1 89 ? -10.206 -6.559 -1.406 1.00 92.69 89 THR A N 1
ATOM 626 C CA . THR A 1 89 ? -11.055 -7.694 -1.797 1.00 92.69 89 THR A CA 1
ATOM 627 C C . THR A 1 89 ? -11.998 -8.115 -0.680 1.00 92.69 89 THR A C 1
ATOM 629 O O . THR A 1 89 ? -13.078 -8.631 -0.963 1.00 92.69 89 THR A O 1
ATOM 632 N N . SER A 1 90 ? -11.630 -7.882 0.580 1.00 89.38 90 SER A N 1
ATOM 633 C CA . SER A 1 90 ? -12.542 -8.055 1.703 1.00 89.38 90 SER A CA 1
ATOM 634 C C . SER A 1 90 ? -12.275 -7.059 2.821 1.00 89.38 90 SER A C 1
ATOM 636 O O . SER A 1 90 ? -11.131 -6.717 3.129 1.00 89.38 90 SER A O 1
ATOM 638 N N . VAL A 1 91 ? -13.370 -6.637 3.446 1.00 86.12 91 VAL A N 1
ATOM 639 C CA . VAL A 1 91 ? -13.382 -5.929 4.720 1.00 86.12 91 VAL A CA 1
ATOM 640 C C . VAL A 1 91 ? -14.133 -6.818 5.707 1.00 86.12 91 VAL A C 1
ATOM 642 O O . VAL A 1 91 ? -15.338 -7.005 5.573 1.00 86.12 91 VAL A O 1
ATOM 645 N N . ASP A 1 92 ? -13.385 -7.355 6.671 1.00 79.25 92 ASP A N 1
ATOM 646 C CA . ASP A 1 92 ? -13.799 -8.280 7.732 1.00 79.25 92 ASP A CA 1
ATOM 647 C C . ASP A 1 92 ? -14.278 -9.682 7.274 1.00 79.25 92 ASP A C 1
ATOM 649 O O . ASP A 1 92 ? -15.000 -9.873 6.300 1.00 79.25 92 ASP A O 1
ATOM 653 N N . GLY A 1 93 ? -13.848 -10.698 8.024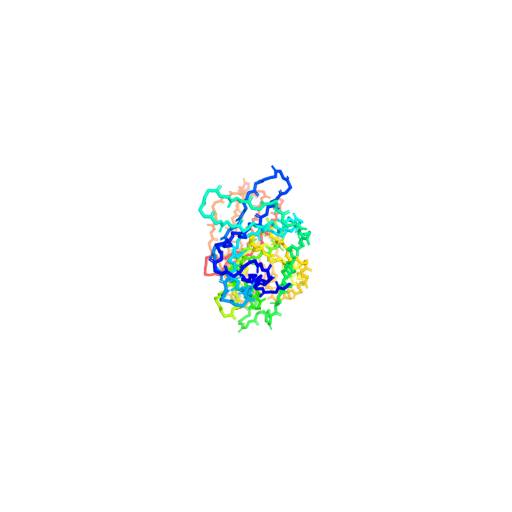 1.00 56.78 93 GLY A N 1
ATOM 654 C CA . GLY A 1 93 ? -14.209 -12.111 7.875 1.00 56.78 93 GLY A CA 1
ATOM 655 C C . GLY A 1 93 ? -14.507 -12.793 9.217 1.00 56.78 93 GLY A C 1
ATOM 656 O O . GLY A 1 93 ? -14.526 -14.023 9.268 1.00 56.78 93 GLY A O 1
ATOM 657 N N . GLY A 1 94 ? -14.693 -12.025 10.307 1.00 56.03 94 GLY A N 1
ATOM 658 C CA . GLY A 1 94 ? -14.807 -12.566 11.668 1.00 56.03 94 GLY A CA 1
ATOM 659 C C . GLY A 1 94 ? -15.400 -11.671 12.776 1.00 56.03 94 GLY A C 1
ATOM 660 O O . GLY A 1 94 ? -15.757 -12.225 13.812 1.00 56.03 94 GLY A O 1
ATOM 661 N N . GLY A 1 95 ? -15.599 -10.360 12.592 1.00 56.41 95 GLY A N 1
ATOM 662 C CA . GLY A 1 95 ? -16.594 -9.587 13.351 1.00 56.41 95 GLY A CA 1
ATOM 663 C C . GLY A 1 95 ? -16.106 -8.583 14.415 1.00 56.41 95 GLY A C 1
ATOM 664 O O . GLY A 1 95 ? -15.420 -8.910 15.380 1.00 56.41 95 GLY A O 1
ATOM 665 N N . ARG A 1 96 ? -16.673 -7.375 14.301 1.00 56.56 96 ARG A N 1
ATOM 666 C CA . ARG A 1 96 ? -17.040 -6.376 15.340 1.00 56.56 96 ARG A CA 1
ATOM 667 C C . ARG A 1 96 ? -15.933 -5.560 16.021 1.00 56.56 96 ARG A C 1
ATOM 669 O O . ARG A 1 96 ? -16.201 -4.411 16.361 1.00 56.56 96 ARG A O 1
ATOM 676 N N . LEU A 1 97 ? -14.709 -6.061 16.181 1.00 62.22 97 LEU A N 1
ATOM 677 C CA . LEU A 1 97 ? -13.585 -5.288 16.737 1.00 62.22 97 LEU A CA 1
ATOM 678 C C . LEU A 1 97 ? -12.280 -5.633 15.997 1.00 62.22 97 LEU A C 1
ATOM 680 O O . LEU A 1 97 ? -11.921 -6.803 15.914 1.00 62.22 97 LEU A O 1
ATOM 684 N N . PHE A 1 98 ? -11.559 -4.611 15.511 1.00 71.25 98 PHE A N 1
ATOM 685 C CA . PHE A 1 98 ? -10.297 -4.715 14.744 1.00 71.25 98 PHE A CA 1
ATOM 686 C C . PHE A 1 98 ? -10.466 -5.365 13.359 1.00 71.25 98 PHE A C 1
ATOM 688 O O . PHE A 1 98 ? -10.199 -6.560 13.199 1.00 71.25 98 PHE A O 1
ATOM 695 N N . PRO A 1 99 ? -10.908 -4.596 12.347 1.00 78.69 99 PRO A N 1
ATOM 696 C CA . PRO A 1 99 ? -11.217 -5.150 11.042 1.00 78.69 99 PRO A CA 1
ATOM 697 C C . PRO A 1 99 ? -9.946 -5.682 10.374 1.00 78.69 99 PRO A C 1
ATOM 699 O O . PRO A 1 99 ? -8.873 -5.067 10.424 1.00 78.69 99 PRO A O 1
ATOM 702 N N . LEU A 1 100 ? -10.089 -6.844 9.740 1.00 85.12 100 LEU A N 1
ATOM 703 C CA . LEU A 1 100 ? -9.080 -7.407 8.856 1.00 85.12 100 LEU A CA 1
ATOM 704 C C . LEU A 1 100 ? -9.422 -7.008 7.425 1.00 85.12 100 LEU A C 1
ATOM 706 O O . LEU A 1 100 ? -10.490 -7.362 6.923 1.00 85.12 100 LEU A O 1
ATOM 710 N N . LEU A 1 101 ? -8.514 -6.288 6.778 1.00 89.62 101 LEU A N 1
ATOM 711 C CA . LEU A 1 101 ? -8.625 -5.968 5.365 1.00 89.62 101 LEU A CA 1
ATOM 712 C C . LEU A 1 101 ? -7.709 -6.905 4.589 1.00 89.62 101 LEU A C 1
ATOM 714 O O . LEU A 1 101 ? -6.545 -7.093 4.957 1.00 89.62 101 LEU A O 1
ATOM 718 N N . THR A 1 102 ? -8.229 -7.476 3.511 1.00 93.50 102 THR A N 1
ATOM 719 C CA . THR A 1 102 ? -7.418 -8.213 2.541 1.00 93.50 102 THR A CA 1
ATOM 720 C C . THR A 1 102 ? -7.604 -7.624 1.161 1.00 93.50 102 THR A C 1
ATOM 722 O O . THR A 1 102 ? -8.620 -6.983 0.872 1.00 93.50 102 THR A O 1
ATOM 725 N N . GLY A 1 103 ? -6.608 -7.815 0.309 1.00 95.56 103 GLY A N 1
ATOM 726 C CA . GLY A 1 103 ? -6.647 -7.228 -1.011 1.00 95.56 103 GLY A CA 1
ATOM 727 C C . GLY A 1 103 ? -5.483 -7.610 -1.897 1.00 95.56 103 GLY A C 1
ATOM 728 O O . GLY A 1 103 ? -4.675 -8.481 -1.567 1.00 95.56 103 GLY A O 1
ATOM 729 N N . THR A 1 104 ? -5.413 -6.921 -3.033 1.00 96.38 104 THR A N 1
ATOM 730 C CA . THR A 1 104 ? -4.326 -7.058 -4.000 1.00 96.38 104 THR A CA 1
ATOM 731 C C . THR A 1 104 ? -3.591 -5.742 -4.232 1.00 96.38 104 THR A C 1
ATOM 733 O O . THR A 1 104 ? -4.169 -4.662 -4.096 1.00 96.38 104 THR A O 1
ATOM 736 N N . GLY A 1 105 ? -2.316 -5.832 -4.597 1.00 94.62 105 GLY A N 1
ATOM 737 C CA . GLY A 1 105 ? -1.448 -4.700 -4.913 1.00 94.62 105 GLY A CA 1
ATOM 738 C C . GLY A 1 105 ? -0.311 -5.097 -5.857 1.00 94.62 105 GLY A C 1
ATOM 739 O O . GLY A 1 105 ? -0.262 -6.218 -6.367 1.00 94.62 105 GLY A O 1
ATOM 740 N N . ALA A 1 106 ? 0.615 -4.175 -6.106 1.00 92.50 106 ALA A N 1
ATOM 741 C CA . ALA A 1 106 ? 1.831 -4.467 -6.851 1.00 92.50 106 ALA A CA 1
ATOM 742 C C . ALA A 1 106 ? 2.769 -5.335 -5.989 1.00 92.50 106 ALA A C 1
ATOM 744 O O . ALA A 1 106 ? 3.078 -4.939 -4.866 1.00 92.50 106 ALA A O 1
ATOM 745 N N . PRO A 1 107 ? 3.249 -6.495 -6.477 1.00 91.56 107 PRO A N 1
ATOM 746 C CA . PRO A 1 107 ? 4.157 -7.346 -5.711 1.00 91.56 107 PRO A CA 1
ATOM 747 C C . PRO A 1 107 ? 5.380 -6.588 -5.178 1.00 91.56 107 PRO A C 1
ATOM 749 O O . PRO A 1 107 ? 6.059 -5.889 -5.932 1.00 91.56 107 PRO A O 1
ATOM 752 N N . GLY A 1 108 ? 5.667 -6.736 -3.883 1.00 89.56 108 GLY A N 1
ATOM 753 C CA . GLY A 1 108 ? 6.763 -6.041 -3.201 1.00 89.56 108 GLY A CA 1
ATOM 754 C C . GLY A 1 108 ? 6.479 -4.583 -2.820 1.00 89.56 108 GLY A C 1
ATOM 755 O O . GLY A 1 108 ? 7.353 -3.944 -2.234 1.00 89.56 108 GLY A O 1
ATOM 756 N N . ALA A 1 109 ? 5.292 -4.048 -3.124 1.00 93.81 109 ALA A N 1
ATOM 757 C CA . ALA A 1 109 ? 4.873 -2.730 -2.657 1.00 93.81 109 ALA A CA 1
ATOM 758 C C . ALA A 1 109 ? 4.557 -2.727 -1.154 1.00 93.81 109 ALA A C 1
ATOM 760 O O . ALA A 1 109 ? 4.370 -3.773 -0.521 1.00 93.81 109 ALA A O 1
ATOM 761 N N . THR A 1 110 ? 4.472 -1.526 -0.587 1.00 96.00 110 THR A N 1
ATOM 762 C CA . THR A 1 110 ? 3.925 -1.295 0.754 1.00 96.00 110 THR A CA 1
ATOM 763 C C . THR A 1 110 ? 2.588 -0.585 0.616 1.00 96.00 110 THR A C 1
ATOM 765 O O . THR A 1 110 ? 2.515 0.480 0.018 1.00 96.00 110 THR A O 1
ATOM 768 N N . VAL A 1 111 ? 1.524 -1.182 1.144 1.00 96.50 111 VAL A N 1
ATOM 769 C CA . VAL A 1 111 ? 0.207 -0.559 1.281 1.00 96.50 111 VAL A CA 1
ATOM 770 C C . VAL A 1 111 ? 0.211 0.313 2.528 1.00 96.50 111 VAL A C 1
ATOM 772 O O . VAL A 1 111 ? 0.592 -0.149 3.605 1.00 96.50 111 VAL A O 1
ATOM 775 N N . HIS A 1 112 ? -0.252 1.547 2.385 1.00 94.12 112 HIS A N 1
ATOM 776 C CA . HIS A 1 112 ? -0.444 2.518 3.451 1.00 94.12 112 HIS A CA 1
ATOM 777 C C . HIS A 1 112 ? -1.939 2.752 3.646 1.00 94.12 112 HIS A C 1
ATOM 779 O O . HIS A 1 112 ? -2.675 2.903 2.673 1.00 94.12 112 HIS A O 1
ATOM 785 N N . ALA A 1 113 ? -2.390 2.778 4.896 1.00 91.44 113 ALA A N 1
ATOM 786 C CA . ALA A 1 113 ? -3.760 3.101 5.264 1.00 91.44 113 ALA A CA 1
ATOM 787 C C . ALA A 1 113 ? -3.764 4.202 6.323 1.00 91.44 113 ALA A C 1
ATOM 789 O O . ALA A 1 113 ? -3.190 4.031 7.401 1.00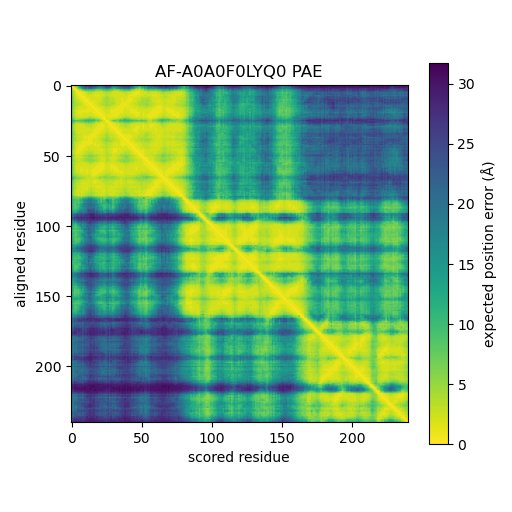 91.44 113 ALA A O 1
ATOM 790 N N . ALA A 1 114 ? -4.453 5.298 6.018 1.00 87.75 114 ALA A N 1
ATOM 791 C CA . ALA A 1 114 ? -4.732 6.365 6.966 1.00 87.75 114 ALA A CA 1
ATOM 792 C C . ALA A 1 114 ? -6.004 6.015 7.751 1.00 87.75 114 ALA A C 1
ATOM 794 O O . ALA A 1 114 ? -7.108 6.008 7.195 1.00 87.75 114 ALA A O 1
ATOM 795 N N . VAL A 1 115 ? -5.845 5.705 9.038 1.00 77.06 115 VAL A N 1
ATOM 796 C CA . VAL A 1 115 ? -6.907 5.231 9.932 1.00 77.06 115 VAL A CA 1
ATOM 797 C C . VAL A 1 115 ? -7.071 6.215 11.093 1.00 77.06 115 VAL A C 1
ATOM 799 O O . VAL A 1 115 ? -6.426 6.106 12.137 1.00 77.06 115 VAL A O 1
ATOM 802 N N . GLY A 1 116 ? -7.944 7.210 10.927 1.00 68.44 116 GLY A N 1
ATOM 803 C CA . GLY A 1 116 ? -8.109 8.265 11.932 1.00 68.44 116 GLY A CA 1
ATOM 804 C C . GLY A 1 116 ? -6.798 9.031 12.154 1.00 68.44 116 GLY A C 1
ATOM 805 O O . GLY A 1 116 ? -6.311 9.689 11.240 1.00 68.44 116 GLY A O 1
ATOM 806 N N . SER A 1 117 ? -6.228 8.959 13.363 1.00 63.62 117 SER A N 1
ATOM 807 C CA . SER A 1 117 ? -4.930 9.570 13.705 1.00 63.62 117 SER A CA 1
ATOM 808 C C . SER A 1 117 ? -3.732 8.616 13.596 1.00 63.62 117 SER A C 1
ATOM 810 O O . SER A 1 117 ? -2.627 8.998 13.980 1.00 63.62 117 SER A O 1
ATOM 812 N N . ALA A 1 118 ? -3.947 7.371 13.170 1.00 67.94 118 ALA A N 1
ATOM 813 C CA . ALA A 1 118 ? -2.914 6.348 13.075 1.00 67.94 118 ALA A CA 1
ATOM 814 C 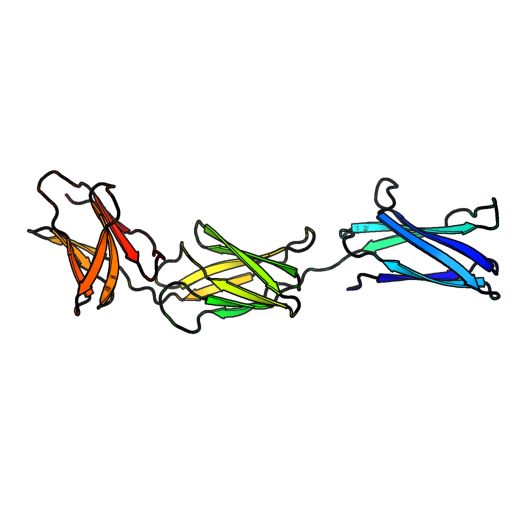C . ALA A 1 118 ? -2.685 5.939 11.615 1.00 67.94 118 ALA A C 1
ATOM 816 O O . ALA A 1 118 ? -3.633 5.666 10.881 1.00 67.94 118 ALA A O 1
ATOM 817 N N . ASP A 1 119 ? -1.418 5.827 11.225 1.00 81.00 119 ASP A N 1
ATOM 818 C CA . ASP A 1 119 ? -1.028 5.226 9.952 1.00 81.00 119 ASP A CA 1
ATOM 819 C C . ASP A 1 119 ? -0.690 3.750 10.174 1.00 81.00 119 ASP A C 1
ATOM 821 O O . ASP A 1 119 ? 0.109 3.402 11.047 1.00 81.00 119 ASP A O 1
ATOM 825 N N . THR A 1 120 ? -1.298 2.869 9.383 1.00 87.25 120 THR A N 1
ATOM 826 C CA . THR A 1 120 ? -0.993 1.430 9.367 1.00 87.25 120 THR A CA 1
ATOM 827 C C . THR A 1 120 ? -0.435 1.036 8.005 1.00 87.25 120 THR A C 1
ATOM 829 O O . THR A 1 120 ? -0.842 1.578 6.977 1.00 87.25 120 THR A O 1
ATOM 832 N N . THR A 1 121 ? 0.493 0.077 7.981 1.00 93.00 121 THR A N 1
ATOM 833 C CA . THR A 1 121 ? 1.095 -0.422 6.740 1.00 93.00 121 THR A CA 1
ATOM 834 C C . THR A 1 121 ? 1.021 -1.942 6.617 1.00 93.00 121 THR A C 1
ATOM 836 O O . THR A 1 121 ? 0.927 -2.664 7.611 1.00 93.00 121 THR A O 1
ATOM 839 N N . ALA A 1 122 ? 1.040 -2.433 5.378 1.00 94.88 122 ALA A N 1
ATOM 840 C CA . ALA A 1 122 ? 1.098 -3.855 5.047 1.00 94.88 122 ALA A CA 1
ATOM 841 C C . ALA A 1 122 ? 1.965 -4.080 3.801 1.00 94.88 122 ALA A C 1
ATOM 843 O O . ALA A 1 122 ? 1.919 -3.295 2.860 1.00 94.88 122 ALA A O 1
ATOM 844 N N . SER A 1 123 ? 2.750 -5.157 3.770 1.00 96.25 123 SER A N 1
ATOM 845 C CA . SER A 1 123 ? 3.537 -5.515 2.583 1.00 96.25 123 SER A CA 1
ATOM 846 C C . SER A 1 123 ? 2.705 -6.360 1.617 1.00 96.25 123 SER A C 1
ATOM 848 O O . SER A 1 123 ? 1.937 -7.220 2.051 1.00 96.25 123 SER A O 1
ATOM 850 N N . VAL A 1 124 ? 2.873 -6.120 0.315 1.00 96.62 124 VAL A N 1
ATOM 851 C CA . VAL A 1 124 ? 2.297 -6.949 -0.748 1.00 96.62 124 VAL A CA 1
ATOM 852 C C . VAL A 1 124 ? 3.251 -8.096 -1.073 1.00 96.62 124 VAL A C 1
ATOM 854 O O . VAL A 1 124 ? 4.411 -7.877 -1.431 1.00 96.62 124 VAL A O 1
ATOM 857 N N . ASP A 1 125 ? 2.758 -9.326 -0.971 1.00 96.06 125 ASP A N 1
ATOM 858 C CA . ASP A 1 125 ? 3.526 -10.539 -1.234 1.00 96.06 125 ASP A CA 1
ATOM 859 C C . ASP A 1 125 ? 3.915 -10.686 -2.730 1.00 96.06 125 ASP A C 1
ATOM 861 O O . ASP A 1 125 ? 3.421 -9.951 -3.595 1.00 96.06 125 ASP A O 1
ATOM 865 N N . PRO A 1 126 ? 4.807 -11.632 -3.090 1.00 92.12 126 PRO A N 1
ATOM 866 C CA . PRO A 1 126 ? 5.198 -11.864 -4.485 1.00 92.12 126 PRO A CA 1
ATOM 867 C C . PRO A 1 126 ? 4.054 -12.294 -5.417 1.00 92.12 126 PRO A C 1
ATOM 869 O O . PRO A 1 126 ? 4.200 -12.223 -6.637 1.00 92.12 126 PRO A O 1
ATOM 872 N N . GLN A 1 127 ? 2.938 -12.772 -4.865 1.00 92.88 127 GLN A N 1
ATOM 873 C CA . GLN A 1 127 ? 1.728 -13.149 -5.593 1.00 92.88 127 GLN A CA 1
ATOM 874 C C . GLN A 1 127 ? 0.762 -11.964 -5.761 1.00 92.88 127 GLN A C 1
ATOM 876 O O . GLN A 1 127 ? -0.217 -12.086 -6.495 1.00 92.88 127 GLN A O 1
ATOM 881 N N . GLY A 1 128 ? 1.057 -10.817 -5.148 1.00 94.19 128 GLY A N 1
ATOM 882 C CA . GLY A 1 128 ? 0.252 -9.607 -5.217 1.00 94.19 128 GLY A CA 1
ATOM 883 C C . GLY A 1 128 ? -0.805 -9.496 -4.123 1.00 94.19 128 GLY A C 1
ATOM 884 O O . GLY A 1 128 ? -1.642 -8.606 -4.232 1.00 94.19 128 GLY A O 1
ATOM 885 N N . ASN A 1 129 ? -0.803 -10.346 -3.093 1.00 96.75 129 ASN A N 1
ATOM 886 C CA . ASN A 1 129 ? -1.775 -10.287 -1.998 1.00 96.75 129 ASN A CA 1
ATOM 887 C C . ASN A 1 129 ? -1.222 -9.513 -0.804 1.00 96.75 129 ASN A C 1
ATOM 889 O O . ASN A 1 129 ? -0.025 -9.532 -0.521 1.00 96.75 129 ASN A O 1
ATOM 893 N N . TRP A 1 130 ? -2.112 -8.877 -0.053 1.00 96.75 130 TRP A N 1
ATOM 894 C CA . TRP A 1 130 ? -1.778 -8.247 1.217 1.00 96.75 130 TRP A CA 1
ATOM 895 C C . TRP A 1 130 ? -2.880 -8.486 2.250 1.00 96.75 130 TRP A C 1
ATOM 897 O O . TRP A 1 130 ? -4.042 -8.736 1.921 1.00 96.75 130 TRP A O 1
ATOM 907 N N . THR A 1 131 ? -2.495 -8.399 3.521 1.00 94.00 131 THR A N 1
ATOM 908 C CA . THR A 1 131 ? -3.403 -8.464 4.667 1.00 94.00 131 THR A CA 1
ATOM 909 C C . THR A 1 131 ? -3.025 -7.374 5.657 1.00 94.00 131 THR A C 1
ATOM 911 O O . THR A 1 131 ? -1.848 -7.189 5.966 1.00 94.00 131 THR A O 1
ATOM 914 N N . MET A 1 132 ? -4.015 -6.651 6.166 1.00 90.12 132 MET A N 1
ATOM 915 C CA . MET A 1 132 ? -3.815 -5.545 7.093 1.00 90.12 132 MET A CA 1
ATOM 916 C C . MET A 1 132 ? -4.765 -5.684 8.273 1.00 90.12 132 MET A C 1
ATOM 918 O O . MET A 1 132 ? -5.980 -5.744 8.107 1.00 90.12 132 MET A O 1
ATOM 922 N N . THR A 1 133 ? -4.198 -5.731 9.477 1.00 83.56 133 THR A N 1
ATOM 923 C CA . THR A 1 133 ? -4.979 -5.620 10.711 1.00 83.56 133 THR A CA 1
ATOM 924 C C . THR A 1 133 ? -5.002 -4.160 11.119 1.00 83.56 133 THR A C 1
ATOM 926 O O . THR A 1 133 ? -3.952 -3.602 11.431 1.00 83.56 133 THR A O 1
ATOM 929 N N . VAL A 1 134 ? -6.182 -3.551 11.135 1.00 74.44 134 VAL A N 1
ATOM 930 C CA . VAL A 1 134 ? -6.328 -2.181 11.622 1.00 74.44 134 VAL A CA 1
ATOM 931 C C . VAL A 1 134 ? -6.480 -2.224 13.137 1.00 74.44 134 VAL A C 1
ATOM 933 O O . VAL A 1 134 ? -7.407 -2.842 13.664 1.00 74.44 134 VAL A O 1
ATOM 936 N N . VAL A 1 135 ? -5.511 -1.631 13.831 1.00 61.53 135 VAL A N 1
ATOM 937 C CA . VAL A 1 135 ? -5.335 -1.806 15.278 1.00 61.53 135 VAL A CA 1
ATOM 938 C C . VAL A 1 135 ? -6.027 -0.736 16.115 1.00 61.53 135 VAL A C 1
ATOM 940 O O . VAL A 1 135 ? -6.575 -1.098 17.148 1.00 61.53 135 VAL A O 1
ATOM 943 N N . ASP A 1 136 ? -6.087 0.520 15.661 1.00 67.19 136 ASP A N 1
ATOM 944 C CA . ASP A 1 136 ? -6.578 1.645 16.468 1.00 67.19 136 ASP A CA 1
ATOM 945 C C . ASP A 1 136 ? -7.284 2.713 15.609 1.00 67.19 136 ASP A C 1
ATOM 947 O O . ASP A 1 136 ? -7.116 2.763 14.393 1.00 67.19 136 ASP A O 1
ATOM 951 N N . GLY A 1 137 ? -8.055 3.601 16.247 1.00 61.97 137 GLY A N 1
ATOM 952 C CA . GLY A 1 137 ? -8.527 4.853 15.631 1.00 61.97 137 GLY A CA 1
ATOM 953 C C . GLY A 1 137 ? -9.904 4.822 14.960 1.00 61.97 137 GLY A C 1
ATOM 954 O O . GLY A 1 137 ? -10.378 5.871 14.530 1.00 61.97 137 GLY A O 1
ATOM 955 N N . LEU A 1 138 ? -10.570 3.667 14.900 1.00 70.75 138 LEU A N 1
ATOM 956 C CA . LEU A 1 138 ? -11.890 3.548 14.280 1.00 70.75 138 LEU A CA 1
ATOM 957 C C . LEU A 1 138 ? -13.046 3.626 15.297 1.00 70.75 138 LEU A C 1
ATOM 959 O O . LEU A 1 138 ? -12.964 3.074 16.397 1.00 70.75 138 LEU A O 1
ATOM 963 N N . SER A 1 139 ? -14.132 4.304 14.914 1.00 65.62 139 SER A N 1
ATOM 964 C CA . SER A 1 139 ? -15.359 4.465 15.713 1.00 65.62 139 SER A CA 1
ATOM 965 C C . SER A 1 139 ? -16.405 3.400 15.382 1.00 65.62 139 SER A C 1
ATOM 967 O O . SER A 1 139 ? -16.345 2.761 14.335 1.00 65.62 139 SER A O 1
ATOM 969 N N . ALA A 1 140 ? -17.412 3.236 16.244 1.00 66.31 140 ALA A N 1
ATOM 970 C CA . ALA A 1 140 ? -18.630 2.522 15.861 1.00 66.31 140 ALA A CA 1
ATOM 971 C C . ALA A 1 140 ? -19.323 3.225 14.683 1.00 66.31 140 ALA A C 1
ATOM 973 O O . ALA A 1 140 ? -19.417 4.453 14.671 1.00 66.31 140 ALA A O 1
ATOM 974 N N . GLY A 1 141 ? -19.841 2.442 13.735 1.00 65.94 141 GLY A N 1
ATOM 975 C CA . GLY A 1 141 ? -20.493 2.944 12.527 1.00 65.94 141 GLY A CA 1
ATOM 976 C C . GLY A 1 141 ? -19.582 2.927 11.300 1.00 65.94 141 GLY A C 1
ATOM 977 O O . GLY A 1 141 ? -18.644 2.132 11.212 1.00 65.94 141 GLY A O 1
ATOM 978 N N . ASP A 1 142 ? -19.899 3.783 10.333 1.00 76.75 142 ASP A N 1
ATOM 979 C CA . ASP A 1 142 ? -19.193 3.840 9.057 1.00 76.75 142 ASP A CA 1
ATOM 980 C C . ASP A 1 142 ? -17.887 4.617 9.213 1.00 76.75 142 ASP A C 1
ATOM 982 O O . ASP A 1 142 ? -17.873 5.772 9.643 1.00 76.75 142 ASP A O 1
ATOM 986 N N . ASN A 1 143 ? -16.775 3.977 8.862 1.00 79.94 143 ASN A N 1
ATOM 987 C CA . ASN A 1 143 ? -15.471 4.619 8.828 1.00 79.94 143 ASN A CA 1
ATOM 988 C C . ASN A 1 143 ? -14.946 4.586 7.399 1.00 79.94 143 ASN A C 1
ATOM 990 O O . ASN A 1 143 ? -14.919 3.523 6.789 1.00 79.94 143 ASN A O 1
ATOM 994 N N . ALA A 1 144 ? -14.469 5.718 6.892 1.00 86.62 144 ALA A N 1
ATOM 995 C CA . ALA A 1 144 ? -13.780 5.767 5.610 1.00 86.62 144 ALA A CA 1
ATOM 996 C C . ALA A 1 144 ? -12.267 5.695 5.843 1.00 86.62 144 ALA A C 1
ATOM 998 O O . ALA A 1 144 ? -11.695 6.555 6.515 1.00 86.62 144 ALA A O 1
ATOM 999 N N . ILE A 1 145 ? -11.617 4.681 5.278 1.00 87.69 145 ILE A N 1
ATOM 1000 C CA . ILE A 1 145 ? -10.158 4.544 5.274 1.00 87.69 145 ILE A CA 1
ATOM 1001 C C . ILE A 1 145 ? -9.650 4.951 3.897 1.00 87.69 145 ILE A C 1
ATOM 1003 O O . ILE A 1 145 ? -10.171 4.501 2.877 1.00 87.69 145 ILE A O 1
ATOM 1007 N N . THR A 1 146 ? -8.626 5.802 3.861 1.00 92.00 146 THR A N 1
ATOM 1008 C CA . THR A 1 146 ? -7.920 6.116 2.613 1.00 92.00 146 THR A CA 1
ATOM 1009 C C . THR A 1 146 ? -6.666 5.265 2.528 1.00 92.00 146 THR A C 1
ATOM 1011 O O . THR A 1 146 ? -5.875 5.234 3.470 1.00 92.00 146 THR A O 1
ATOM 1014 N N . MET A 1 147 ? -6.495 4.572 1.407 1.00 94.50 147 MET A N 1
ATOM 1015 C CA . MET A 1 147 ? -5.390 3.655 1.170 1.00 94.50 147 MET A CA 1
ATOM 1016 C C . MET A 1 147 ? -4.615 4.038 -0.086 1.00 94.50 147 MET A C 1
ATOM 1018 O O . MET A 1 147 ? -5.200 4.407 -1.101 1.00 94.50 147 MET A O 1
ATOM 1022 N N . THR A 1 148 ? -3.300 3.897 -0.034 1.00 95.44 148 THR A N 1
ATOM 1023 C CA . THR A 1 148 ? -2.392 3.991 -1.183 1.00 95.44 148 THR A CA 1
ATOM 1024 C C . THR A 1 148 ? -1.428 2.815 -1.149 1.00 95.44 148 THR A C 1
ATOM 1026 O O . THR A 1 148 ? -1.346 2.087 -0.157 1.00 95.44 148 THR A O 1
ATOM 1029 N N . GLN A 1 149 ? -0.683 2.605 -2.227 1.00 95.75 149 GLN A N 1
ATOM 1030 C CA . GLN A 1 149 ? 0.519 1.784 -2.172 1.00 95.75 149 GLN A CA 1
ATOM 1031 C C . GLN A 1 149 ? 1.713 2.521 -2.750 1.00 95.75 149 GLN A C 1
ATOM 1033 O O . GLN A 1 149 ? 1.561 3.325 -3.668 1.00 95.75 149 GLN A O 1
ATOM 1038 N N . ASP A 1 150 ? 2.884 2.185 -2.228 1.00 92.50 150 ASP A N 1
ATOM 1039 C CA . ASP A 1 150 ? 4.161 2.761 -2.607 1.00 92.50 150 ASP A CA 1
ATOM 1040 C C . ASP A 1 150 ? 5.119 1.674 -3.091 1.00 92.50 150 ASP A C 1
ATOM 1042 O O . ASP A 1 150 ? 5.297 0.628 -2.451 1.00 92.50 150 ASP A O 1
ATOM 1046 N N . LEU A 1 151 ? 5.765 1.925 -4.229 1.00 86.75 151 LEU A N 1
ATOM 1047 C CA . LEU A 1 151 ? 6.807 1.061 -4.773 1.00 86.75 151 LEU A CA 1
ATOM 1048 C C . LEU A 1 151 ? 7.822 1.888 -5.559 1.00 86.75 151 LEU A C 1
ATOM 1050 O O . LEU A 1 151 ? 7.478 2.599 -6.496 1.00 86.75 151 LEU A O 1
ATOM 1054 N N . SER A 1 152 ? 9.100 1.761 -5.194 1.00 81.62 152 SER A N 1
ATOM 1055 C CA . SER A 1 152 ? 10.213 2.424 -5.894 1.00 81.62 152 SER A CA 1
ATOM 1056 C C . SER A 1 152 ? 10.073 3.952 -6.034 1.00 81.62 152 SER A C 1
ATOM 1058 O O . SER A 1 152 ? 10.613 4.529 -6.973 1.00 81.62 152 SER A O 1
ATOM 1060 N N . GLY A 1 153 ? 9.404 4.604 -5.077 1.00 79.06 153 GLY A N 1
ATOM 1061 C CA . GLY A 1 153 ? 9.204 6.058 -5.057 1.00 79.06 153 GLY A CA 1
ATOM 1062 C C . GLY A 1 153 ? 7.963 6.549 -5.804 1.00 79.06 153 GLY A C 1
ATOM 1063 O O . GLY A 1 153 ? 7.718 7.750 -5.803 1.00 79.06 153 GLY A O 1
ATOM 1064 N N . GLU A 1 154 ? 7.185 5.644 -6.400 1.00 81.62 154 GLU A N 1
ATOM 1065 C CA . GLU A 1 154 ? 5.872 5.940 -6.972 1.00 81.62 154 GLU A CA 1
ATOM 1066 C C . GLU A 1 154 ? 4.771 5.591 -5.967 1.00 81.62 154 GLU A C 1
ATOM 1068 O O . GLU A 1 154 ? 4.845 4.541 -5.322 1.00 81.62 154 GLU A O 1
ATOM 1073 N N . THR A 1 155 ? 3.740 6.433 -5.895 1.00 90.12 155 THR A N 1
ATOM 1074 C CA . THR A 1 155 ? 2.537 6.230 -5.074 1.00 90.12 155 THR A CA 1
ATOM 1075 C C . THR A 1 155 ? 1.327 6.037 -5.987 1.00 90.12 155 THR A C 1
ATOM 1077 O O . THR A 1 155 ? 1.172 6.751 -6.979 1.00 90.12 155 THR A O 1
ATOM 1080 N N . SER A 1 156 ? 0.453 5.079 -5.674 1.00 93.50 156 SER A N 1
ATOM 1081 C CA . SER A 1 156 ? -0.781 4.855 -6.436 1.00 93.50 156 SER A CA 1
ATOM 1082 C C . SER A 1 156 ? -1.808 5.969 -6.223 1.00 93.50 156 SER A C 1
ATOM 1084 O O . SER A 1 156 ? -1.685 6.787 -5.308 1.00 93.50 156 SER A O 1
ATOM 1086 N N . SER A 1 157 ? -2.892 5.954 -7.003 1.00 92.50 157 SER A N 1
ATOM 1087 C CA . SER A 1 157 ? -4.057 6.776 -6.671 1.00 92.50 157 SER A CA 1
ATOM 1088 C C . SER A 1 157 ? -4.627 6.343 -5.311 1.00 92.50 157 SER A C 1
ATOM 1090 O O . SER A 1 157 ? -4.521 5.161 -4.953 1.00 92.50 157 SER A O 1
ATOM 1092 N N . PRO A 1 158 ? -5.228 7.266 -4.539 1.00 94.12 158 PRO A N 1
ATOM 1093 C CA . PRO A 1 158 ? -5.885 6.917 -3.289 1.00 94.12 158 PRO A CA 1
ATOM 1094 C C . PRO A 1 158 ? -7.163 6.111 -3.548 1.00 94.12 158 PRO A C 1
ATOM 1096 O O . PRO A 1 158 ? -8.008 6.503 -4.353 1.00 94.12 158 PRO A O 1
ATOM 1099 N N . LEU A 1 159 ? -7.326 5.013 -2.815 1.00 94.56 159 LEU A N 1
ATOM 1100 C CA . LEU A 1 159 ? -8.558 4.242 -2.712 1.00 94.56 159 LEU A CA 1
ATOM 1101 C C . LEU A 1 159 ? -9.264 4.606 -1.404 1.00 94.56 159 LEU A C 1
ATOM 1103 O O . LEU A 1 159 ? -8.666 4.511 -0.335 1.00 94.56 159 LEU A O 1
ATOM 1107 N N . SER A 1 160 ? -10.541 4.979 -1.473 1.00 93.12 160 SER A N 1
ATOM 1108 C CA . SER A 1 160 ? -11.381 5.118 -0.282 1.00 93.12 160 SER A CA 1
ATOM 1109 C C . SER A 1 160 ? -12.173 3.834 -0.064 1.00 93.12 160 SER A C 1
ATOM 1111 O O . SER A 1 160 ? -12.772 3.304 -1.001 1.00 93.12 160 SER A O 1
ATOM 1113 N N . VAL A 1 161 ? -12.129 3.317 1.159 1.00 89.88 161 VAL A N 1
ATOM 1114 C CA . VAL A 1 161 ? -12.748 2.052 1.549 1.00 89.88 161 VAL A CA 1
ATOM 1115 C C . VAL A 1 161 ? -13.640 2.314 2.744 1.00 89.88 161 VAL A C 1
ATOM 1117 O O . VAL A 1 161 ? -13.160 2.752 3.791 1.00 89.88 161 VAL A O 1
ATOM 1120 N N . ASP A 1 162 ? -14.921 2.003 2.590 1.00 87.19 162 ASP A N 1
ATOM 1121 C CA . ASP A 1 162 ? -15.850 2.005 3.707 1.00 87.19 162 ASP A CA 1
ATOM 1122 C C . ASP A 1 162 ? -15.625 0.748 4.543 1.00 87.19 162 ASP A C 1
ATOM 1124 O O . ASP A 1 162 ? -15.728 -0.389 4.074 1.00 87.19 162 ASP A O 1
ATOM 1128 N N . VAL A 1 163 ? -15.293 0.974 5.805 1.00 81.62 163 VAL A N 1
ATOM 1129 C CA . VAL A 1 163 ? -15.101 -0.048 6.818 1.00 81.62 163 VAL A CA 1
ATOM 1130 C C . VAL A 1 163 ? -16.224 0.101 7.834 1.00 81.62 163 VAL A C 1
ATOM 1132 O O . VAL A 1 163 ? -16.090 0.860 8.804 1.00 81.62 163 VAL A O 1
ATOM 1135 N N . PRO A 1 164 ? -17.361 -0.587 7.611 1.00 73.50 164 PRO A N 1
ATOM 1136 C CA . PRO A 1 164 ? -18.434 -0.594 8.580 1.00 73.50 164 PRO A CA 1
ATOM 1137 C C . PRO A 1 164 ? -17.941 -1.345 9.808 1.00 73.50 164 PRO A C 1
ATOM 1139 O O . PRO A 1 164 ? -17.631 -2.538 9.761 1.00 73.50 164 PRO A O 1
ATOM 1142 N N . LEU A 1 165 ? -17.871 -0.642 10.928 1.00 69.25 165 LEU A N 1
ATOM 1143 C CA . LEU A 1 165 ? -17.610 -1.271 12.201 1.00 69.25 165 LEU A CA 1
ATOM 1144 C C . LEU A 1 165 ? -18.897 -1.409 12.970 1.00 69.25 165 LEU A C 1
ATOM 1146 O O . LEU A 1 165 ? -19.476 -0.452 13.485 1.00 69.25 165 LEU A O 1
ATOM 1150 N N . HIS A 1 166 ? -19.267 -2.665 13.159 1.00 61.28 166 HIS A N 1
ATOM 1151 C CA . HIS A 1 166 ? -20.159 -3.069 14.227 1.00 61.28 166 HIS A CA 1
ATOM 1152 C C . HIS A 1 166 ? -19.415 -3.034 15.563 1.00 61.28 166 HIS A C 1
ATOM 1154 O O . HIS A 1 166 ? -19.363 -4.046 16.261 1.00 61.28 166 HIS A O 1
ATOM 1160 N N . ALA A 1 167 ? -18.805 -1.894 15.898 1.00 51.62 167 ALA A N 1
ATOM 1161 C CA . ALA A 1 167 ? -18.198 -1.742 17.200 1.00 51.62 167 ALA A CA 1
ATOM 1162 C C . ALA A 1 167 ? -19.323 -1.654 18.244 1.00 51.62 167 ALA A C 1
ATOM 1164 O O . ALA A 1 167 ? -20.292 -0.911 18.047 1.00 51.62 167 ALA A O 1
ATOM 1165 N N . PRO A 1 168 ? -19.202 -2.399 19.348 1.00 54.94 168 PRO A N 1
ATOM 1166 C CA . PRO A 1 168 ? -19.944 -2.113 20.560 1.00 54.94 168 PRO A CA 1
ATOM 1167 C C . PRO A 1 168 ? -19.839 -0.610 20.895 1.00 54.94 168 PRO A C 1
ATOM 1169 O O . PRO A 1 168 ? -18.748 -0.037 20.831 1.00 54.94 168 PRO A O 1
ATOM 1172 N N . ALA A 1 169 ? -20.938 0.059 21.238 1.00 65.50 169 ALA A N 1
ATOM 1173 C CA . ALA A 1 169 ? -20.876 1.438 21.736 1.00 65.50 169 ALA A CA 1
ATOM 1174 C C . ALA A 1 169 ? -20.574 1.415 23.241 1.00 65.50 169 ALA A C 1
ATOM 1176 O O . ALA A 1 169 ? -21.063 0.527 23.934 1.00 65.50 169 ALA A O 1
ATOM 1177 N N . LEU A 1 170 ? -19.768 2.350 23.758 1.00 68.19 170 LEU A N 1
ATOM 1178 C CA . LEU A 1 170 ? -19.686 2.606 25.203 1.00 68.19 170 LEU A CA 1
ATOM 1179 C C . LEU A 1 170 ? -20.364 3.930 25.501 1.00 68.19 170 LEU A C 1
ATOM 1181 O O . LEU A 1 170 ? -20.078 4.932 24.850 1.00 68.19 170 LEU A O 1
ATOM 1185 N N . SER A 1 171 ? -21.226 3.949 26.507 1.00 72.12 171 SER A N 1
ATOM 1186 C CA . SER A 1 171 ? -21.685 5.199 27.103 1.00 72.12 171 SER A CA 1
ATOM 1187 C C . SER A 1 171 ? -21.494 5.159 28.608 1.00 72.12 171 SER A C 1
ATOM 1189 O O . SER A 1 171 ? -21.545 4.092 29.218 1.00 72.12 171 SER A O 1
ATOM 1191 N N . ALA A 1 172 ? -21.232 6.318 29.200 1.00 74.69 172 ALA A N 1
ATOM 1192 C CA . ALA A 1 172 ? -21.029 6.450 30.629 1.00 74.69 172 ALA A CA 1
ATOM 1193 C C . ALA A 1 172 ? -21.987 7.509 31.189 1.00 74.69 172 ALA A C 1
ATOM 1195 O O . ALA A 1 172 ? -22.127 8.585 30.609 1.00 74.69 172 ALA A O 1
ATOM 1196 N N . ALA A 1 173 ? -22.643 7.208 32.307 1.00 73.00 173 ALA A N 1
ATOM 1197 C CA . ALA A 1 173 ? -23.565 8.111 32.992 1.00 73.00 173 ALA A CA 1
ATOM 1198 C C . ALA A 1 173 ? -23.285 8.140 34.496 1.00 73.00 173 ALA A C 1
ATOM 1200 O O . ALA A 1 173 ? -22.812 7.161 35.071 1.00 73.00 173 ALA A O 1
ATOM 1201 N N . THR A 1 174 ? -23.582 9.254 35.156 1.00 73.62 174 THR A N 1
ATOM 1202 C CA . THR A 1 174 ? -23.423 9.379 36.608 1.00 73.62 174 THR A CA 1
ATOM 1203 C C . THR A 1 174 ? -24.607 8.750 37.342 1.00 73.62 174 THR A C 1
ATOM 1205 O O . THR A 1 174 ? -25.762 8.892 36.944 1.00 73.62 174 THR A O 1
ATOM 1208 N N . ALA A 1 175 ? -24.319 8.053 38.437 1.00 69.94 175 ALA A N 1
ATOM 1209 C CA . ALA A 1 175 ? -25.289 7.474 39.358 1.00 69.94 175 ALA A CA 1
ATOM 1210 C C . ALA A 1 175 ? -24.958 7.888 40.798 1.00 69.94 175 ALA A C 1
ATOM 1212 O O . ALA A 1 175 ? -23.844 8.310 41.104 1.00 69.94 175 ALA A O 1
ATOM 1213 N N . SER A 1 176 ? -25.914 7.730 41.716 1.00 68.75 176 SER A N 1
ATOM 1214 C CA . SER A 1 176 ? -25.762 8.117 43.130 1.00 68.75 176 SER A CA 1
ATOM 1215 C C . SER A 1 176 ? -24.628 7.393 43.873 1.00 68.75 176 SER A C 1
ATOM 1217 O O . SER A 1 176 ? -24.284 7.771 44.988 1.00 68.75 176 SER A O 1
ATOM 1219 N N . ASN A 1 177 ? -24.070 6.337 43.282 1.00 67.50 177 ASN A N 1
ATOM 1220 C CA . ASN A 1 177 ? -23.036 5.470 43.840 1.00 67.50 177 ASN A CA 1
ATOM 1221 C C . ASN A 1 177 ? -21.823 5.265 42.906 1.00 67.50 177 ASN A C 1
ATOM 1223 O O . ASN A 1 177 ? -20.974 4.427 43.215 1.00 67.50 177 ASN A O 1
ATOM 1227 N N . GLY A 1 178 ? -21.728 5.968 41.771 1.00 78.62 178 GLY A N 1
ATOM 1228 C CA . GLY A 1 178 ? -20.645 5.741 40.811 1.00 78.62 178 GLY A CA 1
ATOM 1229 C C . GLY A 1 178 ? -20.897 6.286 39.403 1.00 78.62 178 GLY A C 1
ATOM 1230 O O . GLY A 1 178 ? -21.806 7.079 39.176 1.00 78.62 178 GLY A O 1
ATOM 1231 N N . VAL A 1 179 ? -20.106 5.814 38.440 1.00 82.94 179 VAL A N 1
ATOM 1232 C CA . VAL A 1 179 ? -20.352 5.964 36.998 1.00 82.94 179 VAL A CA 1
ATOM 1233 C C . VAL A 1 179 ? -20.834 4.628 36.446 1.00 82.94 179 VAL A C 1
ATOM 1235 O O . VAL A 1 179 ? -20.196 3.604 36.665 1.00 82.94 179 VAL A O 1
ATOM 1238 N N . VAL A 1 180 ? -21.948 4.618 35.724 1.00 86.00 180 VAL A N 1
ATOM 1239 C CA . VAL A 1 180 ? -22.435 3.444 34.997 1.00 86.00 180 VAL A CA 1
ATOM 1240 C C . VAL A 1 180 ? -21.865 3.488 33.593 1.00 86.00 180 VAL A C 1
ATOM 1242 O O . VAL A 1 180 ? -22.188 4.392 32.830 1.00 86.00 180 VAL A O 1
ATOM 1245 N N . VAL A 1 181 ? -21.033 2.512 33.260 1.00 86.38 181 VAL A N 1
ATOM 1246 C CA . VAL A 1 181 ? -20.569 2.232 31.904 1.00 86.38 181 VAL A CA 1
ATOM 1247 C C . VAL A 1 181 ? -21.540 1.240 31.273 1.00 86.38 181 VAL A C 1
ATOM 1249 O O . VAL A 1 181 ? -21.912 0.255 31.904 1.00 86.38 181 VAL A O 1
ATOM 1252 N N . THR A 1 182 ? -21.958 1.487 30.038 1.00 84.94 182 THR A N 1
ATOM 1253 C CA . THR A 1 182 ? -22.875 0.621 29.289 1.00 84.94 182 THR A CA 1
ATOM 1254 C C . THR A 1 182 ? -22.343 0.325 27.895 1.00 84.94 182 THR A C 1
ATOM 1256 O O . THR A 1 182 ? -21.642 1.166 27.338 1.00 84.94 182 THR A O 1
ATOM 1259 N N . GLY A 1 183 ? -22.689 -0.829 27.329 1.00 81.94 183 GLY A N 1
ATOM 1260 C CA . GLY A 1 183 ? -22.264 -1.269 26.006 1.00 81.94 183 GLY A CA 1
ATOM 1261 C C . GLY A 1 183 ? -22.702 -2.694 25.657 1.00 81.94 183 GLY A C 1
ATOM 1262 O O . GLY A 1 183 ? -23.746 -3.140 26.128 1.00 81.94 183 GLY A O 1
ATOM 1263 N N . ASP A 1 184 ? -21.935 -3.416 24.833 1.00 80.69 184 ASP A N 1
ATOM 1264 C CA . ASP A 1 184 ? -22.308 -4.781 24.434 1.00 80.69 184 ASP A CA 1
ATOM 1265 C C . ASP A 1 184 ? -22.143 -5.762 25.604 1.00 80.69 184 ASP A C 1
ATOM 1267 O O . ASP A 1 184 ? -21.122 -5.792 26.295 1.00 80.69 184 ASP A O 1
ATOM 1271 N N . ALA A 1 185 ? -23.159 -6.601 25.816 1.00 84.56 185 ALA A N 1
ATOM 1272 C CA . ALA A 1 185 ? -23.174 -7.582 26.895 1.00 84.56 185 ALA A CA 1
ATOM 1273 C C . ALA A 1 185 ? -21.962 -8.528 26.839 1.00 84.56 185 ALA A C 1
ATOM 1275 O O . ALA A 1 185 ? -21.669 -9.126 25.802 1.00 84.56 185 ALA A O 1
ATOM 1276 N N . GLY A 1 186 ? -21.270 -8.687 27.971 1.00 84.19 186 GLY A N 1
ATOM 1277 C CA . GLY A 1 186 ? -20.104 -9.568 28.098 1.00 84.19 186 GLY A CA 1
ATOM 1278 C C . GLY A 1 186 ? -18.808 -9.040 27.477 1.00 84.19 186 GLY A C 1
ATOM 1279 O O . GLY A 1 186 ? -17.802 -9.750 27.489 1.00 84.19 186 GLY A O 1
ATOM 1280 N N . ALA A 1 187 ? -18.795 -7.826 26.928 1.00 83.19 187 ALA A N 1
ATOM 1281 C CA . ALA A 1 187 ? -17.603 -7.279 26.301 1.00 83.19 187 ALA A CA 1
ATOM 1282 C C . ALA A 1 187 ? -16.534 -6.874 27.335 1.00 83.19 187 ALA A C 1
ATOM 1284 O O . ALA A 1 187 ? -16.831 -6.315 28.394 1.00 83.19 187 ALA A O 1
ATOM 1285 N N . GLY A 1 188 ? -15.271 -7.156 27.005 1.00 85.88 188 GLY A N 1
ATOM 1286 C CA . GLY A 1 188 ? -14.110 -6.731 27.786 1.00 85.88 188 GLY A CA 1
ATOM 1287 C C . GLY A 1 188 ? -13.791 -5.253 27.563 1.00 85.88 188 GLY A C 1
ATOM 1288 O O . GLY A 1 188 ? -13.833 -4.760 26.435 1.00 85.88 188 GLY A O 1
ATOM 1289 N N . ILE A 1 189 ? -13.459 -4.540 28.633 1.00 87.19 189 ILE A N 1
ATOM 1290 C CA . ILE A 1 189 ? -13.125 -3.113 28.615 1.00 87.19 189 ILE A CA 1
ATOM 1291 C C . ILE A 1 189 ? -11.854 -2.839 29.425 1.00 87.19 189 ILE A C 1
ATOM 1293 O O . ILE A 1 189 ? -11.423 -3.654 30.239 1.00 87.19 189 ILE A O 1
ATOM 1297 N N . GLU A 1 190 ? -11.286 -1.655 29.241 1.00 89.50 190 GLU A N 1
ATOM 1298 C CA . GLU A 1 190 ? -10.371 -1.029 30.188 1.00 89.50 190 GLU A CA 1
ATOM 1299 C C . GLU A 1 190 ? -10.930 0.327 30.623 1.00 89.50 190 GLU A C 1
ATOM 1301 O O . GLU A 1 190 ? -11.539 1.051 29.831 1.00 89.50 190 GLU A O 1
ATOM 1306 N N . LEU A 1 191 ? -10.702 0.678 31.887 1.00 90.38 191 LEU A N 1
ATOM 1307 C CA . LEU A 1 191 ? -11.114 1.949 32.473 1.00 90.38 191 LEU A CA 1
ATOM 1308 C C . LEU A 1 191 ? -10.028 2.533 33.378 1.00 90.38 191 LEU A C 1
ATOM 1310 O O . LEU A 1 191 ? -9.246 1.800 33.981 1.00 90.38 191 LEU A O 1
ATOM 1314 N N . ARG A 1 192 ? -9.988 3.859 33.494 1.00 88.69 192 ARG A N 1
ATOM 1315 C CA . ARG A 1 192 ? -9.152 4.572 34.469 1.00 88.69 192 ARG A CA 1
ATOM 1316 C C . ARG A 1 192 ? -9.880 5.790 35.015 1.00 88.69 192 ARG A C 1
ATOM 1318 O O . ARG A 1 192 ? -10.690 6.411 34.331 1.00 88.69 192 ARG A O 1
ATOM 1325 N N . THR A 1 193 ? -9.547 6.162 36.241 1.00 84.94 193 THR A N 1
ATOM 1326 C CA . THR A 1 193 ? -10.122 7.319 36.935 1.00 84.94 193 THR A CA 1
ATOM 1327 C C . THR A 1 193 ? -9.051 8.389 37.134 1.00 84.94 193 THR A C 1
ATOM 1329 O O . THR A 1 193 ? -7.933 8.063 37.535 1.00 84.94 193 THR A O 1
ATOM 1332 N N . GLY A 1 194 ? -9.362 9.656 36.851 1.00 83.19 194 GLY A N 1
ATOM 1333 C CA . GLY A 1 194 ? -8.474 10.798 37.106 1.00 83.19 194 GLY A CA 1
ATOM 1334 C C . GLY A 1 194 ? -7.119 10.723 36.391 1.00 83.19 194 GLY A C 1
ATOM 1335 O O . GLY A 1 194 ? -6.124 11.210 36.919 1.00 83.19 194 GLY A O 1
ATOM 1336 N N . GLY A 1 195 ? -7.056 10.062 35.229 1.00 83.69 195 GLY A N 1
ATOM 1337 C CA . GLY A 1 195 ? -5.809 9.854 34.482 1.00 83.69 195 GLY A CA 1
AT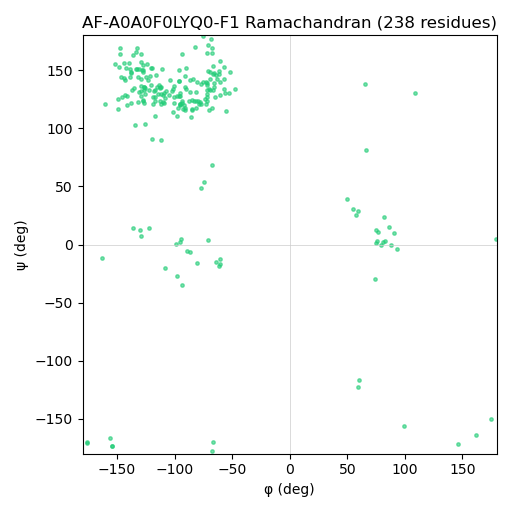OM 1338 C C . GLY A 1 195 ? -4.864 8.790 35.062 1.00 83.69 195 GLY A C 1
ATOM 1339 O O . GLY A 1 195 ? -3.712 8.721 34.638 1.00 83.69 195 GLY A O 1
ATOM 1340 N N . GLY A 1 196 ? -5.325 7.966 36.011 1.00 85.62 196 GLY A N 1
ATOM 1341 C CA . GLY A 1 196 ? -4.557 6.858 36.590 1.00 85.62 196 GLY A CA 1
ATOM 1342 C C . GLY A 1 196 ? -4.247 5.709 35.614 1.00 85.62 196 GLY A C 1
ATOM 1343 O O . GLY A 1 196 ? -4.453 5.804 34.405 1.00 85.62 196 GLY A O 1
ATOM 1344 N N . ALA A 1 197 ? -3.739 4.592 36.139 1.00 88.94 197 ALA A N 1
ATOM 1345 C CA . ALA A 1 197 ? -3.464 3.408 35.325 1.00 88.94 197 ALA A CA 1
ATOM 1346 C C . ALA A 1 197 ? -4.759 2.779 34.782 1.00 88.94 197 ALA A C 1
ATOM 1348 O O . ALA A 1 197 ? -5.789 2.789 35.456 1.00 88.94 197 ALA A O 1
ATOM 1349 N N . TRP A 1 198 ? -4.686 2.211 33.576 1.00 90.88 198 TRP A N 1
ATOM 1350 C CA . TRP A 1 198 ? -5.774 1.419 33.008 1.00 90.88 198 TRP A CA 1
ATOM 1351 C C . TRP A 1 198 ? -5.976 0.129 33.804 1.00 90.88 198 TRP A C 1
ATOM 1353 O O . TRP A 1 198 ? -5.015 -0.580 34.108 1.00 90.88 198 TRP A O 1
ATOM 1363 N N . ALA A 1 199 ? -7.231 -0.168 34.124 1.00 90.06 199 ALA A N 1
ATOM 1364 C CA . ALA A 1 199 ? -7.660 -1.381 34.797 1.00 90.06 199 ALA A CA 1
ATOM 1365 C C . ALA A 1 199 ? -8.663 -2.143 33.914 1.00 90.06 199 ALA A C 1
ATOM 1367 O O . ALA A 1 199 ? -9.556 -1.515 33.338 1.00 90.06 199 ALA A O 1
ATOM 1368 N N . PRO A 1 200 ? -8.549 -3.476 33.800 1.00 91.25 200 PRO A N 1
ATOM 1369 C CA . PRO A 1 200 ? -9.485 -4.276 33.020 1.00 91.25 200 PRO A CA 1
ATOM 1370 C C . PRO A 1 200 ? -10.858 -4.364 33.703 1.00 91.25 200 PRO A C 1
ATOM 1372 O O . PRO A 1 200 ? -10.962 -4.390 34.930 1.00 91.25 200 PRO A O 1
ATOM 1375 N N . GLY A 1 201 ? -11.909 -4.474 32.897 1.00 88.94 201 GLY A N 1
ATOM 1376 C CA . GLY A 1 201 ? -13.287 -4.702 33.324 1.00 88.94 201 GLY A CA 1
ATOM 1377 C C . GLY A 1 201 ? -14.059 -5.533 32.300 1.00 88.94 201 GLY A C 1
ATOM 1378 O O . GLY A 1 201 ? -13.588 -5.767 31.188 1.00 88.94 201 GLY A O 1
ATOM 1379 N N . VAL A 1 202 ? -15.251 -5.990 32.675 1.00 89.88 202 VAL A N 1
ATOM 1380 C CA . VAL A 1 202 ? -16.162 -6.725 31.787 1.00 89.88 202 VAL A CA 1
ATOM 1381 C C . VAL A 1 202 ? -17.574 -6.197 32.010 1.00 89.88 202 VAL A C 1
ATOM 1383 O O . VAL A 1 202 ? -17.986 -6.038 33.160 1.00 89.88 202 VAL A O 1
ATOM 1386 N N . LEU A 1 203 ? -18.296 -5.909 30.926 1.00 88.62 203 LEU A N 1
ATOM 1387 C CA . LEU A 1 203 ? -19.713 -5.553 30.988 1.00 88.62 203 LEU A CA 1
ATOM 1388 C C . LEU A 1 203 ? -20.551 -6.791 31.319 1.00 88.62 203 LEU A C 1
ATOM 1390 O O . LEU A 1 203 ? -20.300 -7.880 30.803 1.00 88.62 203 LEU A O 1
ATOM 1394 N N . ASP A 1 204 ? -21.553 -6.634 32.177 1.00 91.50 204 ASP A N 1
ATOM 1395 C CA . ASP A 1 204 ? -22.426 -7.731 32.584 1.00 91.50 204 ASP A CA 1
ATOM 1396 C C . ASP A 1 204 ? -23.324 -8.244 31.436 1.00 91.50 204 ASP A C 1
ATOM 1398 O O . ASP A 1 204 ? -23.253 -7.794 30.289 1.00 91.50 204 ASP A O 1
ATOM 1402 N N . ALA A 1 205 ? -24.190 -9.217 31.736 1.00 89.75 205 ALA A N 1
ATOM 1403 C CA . ALA A 1 205 ? -25.105 -9.809 30.755 1.00 89.75 205 ALA A CA 1
ATOM 1404 C C . ALA A 1 205 ? -26.141 -8.818 30.183 1.00 89.75 205 ALA A C 1
ATOM 1406 O O . ALA A 1 205 ? -26.777 -9.114 29.174 1.00 89.75 205 ALA A O 1
ATOM 1407 N N . THR A 1 206 ? -26.318 -7.658 30.819 1.00 90.06 206 THR A N 1
ATOM 1408 C CA . THR A 1 206 ? -27.156 -6.552 30.339 1.00 90.06 206 THR A CA 1
ATOM 1409 C C . THR A 1 206 ? -26.346 -5.462 29.641 1.00 90.06 206 THR A C 1
ATOM 1411 O O . THR A 1 206 ? -26.918 -4.479 29.174 1.00 90.06 206 THR A O 1
ATOM 1414 N N . GLY A 1 207 ? -25.025 -5.637 29.547 1.00 88.19 207 GLY A N 1
ATOM 1415 C CA . GLY A 1 207 ? -24.125 -4.660 28.962 1.00 88.19 207 GLY A CA 1
ATOM 1416 C C . GLY A 1 207 ? -23.741 -3.540 29.916 1.00 88.19 207 GLY A C 1
ATOM 1417 O O . GLY A 1 207 ? -23.396 -2.473 29.433 1.00 88.19 207 GLY A O 1
ATOM 1418 N N . GLN A 1 208 ? -23.805 -3.720 31.238 1.00 90.06 208 GLN A N 1
ATOM 1419 C CA . GLN A 1 208 ? -23.508 -2.658 32.208 1.00 90.06 208 GLN A CA 1
ATOM 1420 C C . GLN A 1 208 ? -22.338 -2.993 33.141 1.00 90.06 208 GLN A C 1
ATOM 1422 O O . GLN A 1 208 ? -22.061 -4.149 33.449 1.00 90.06 208 GLN A O 1
ATOM 1427 N N . LEU A 1 209 ? -21.647 -1.957 33.617 1.00 90.12 209 LEU A N 1
ATOM 1428 C CA . LEU A 1 209 ? -20.676 -2.026 34.705 1.00 90.12 209 LEU A CA 1
ATOM 1429 C C . LEU A 1 209 ? -20.734 -0.736 35.528 1.00 90.12 209 LEU A C 1
ATOM 1431 O O . LEU A 1 209 ? -20.588 0.359 34.990 1.00 90.12 209 LEU A O 1
ATOM 1435 N N . ILE A 1 210 ? -20.896 -0.855 36.846 1.00 87.38 210 ILE A N 1
ATOM 1436 C CA . ILE A 1 210 ? -20.834 0.293 37.759 1.00 87.38 210 ILE A CA 1
ATOM 1437 C C . ILE A 1 210 ? -19.397 0.454 38.253 1.00 87.38 210 ILE A C 1
ATOM 1439 O O . ILE A 1 210 ? -18.852 -0.438 38.900 1.00 87.38 210 ILE A O 1
ATOM 1443 N N . VAL A 1 211 ? -18.805 1.612 37.977 1.00 84.50 211 VAL A N 1
ATOM 1444 C CA . VAL A 1 211 ? -17.482 2.028 38.442 1.00 84.50 211 VAL A CA 1
ATOM 1445 C C . VAL A 1 211 ? -17.657 2.924 39.671 1.00 84.50 211 VAL A C 1
ATOM 1447 O O . VAL A 1 211 ? -18.148 4.050 39.540 1.00 84.50 211 VAL A O 1
ATOM 1450 N N . PRO A 1 212 ? -17.270 2.470 40.875 1.00 79.06 212 PRO A N 1
ATOM 1451 C CA . PRO A 1 212 ? -17.308 3.313 42.062 1.00 79.06 212 PRO A CA 1
ATOM 1452 C C . PRO A 1 212 ? -16.319 4.474 41.916 1.00 79.06 212 PRO A C 1
ATOM 1454 O O . PRO A 1 212 ? -15.133 4.254 41.674 1.00 79.06 212 PRO A O 1
ATOM 1457 N N . VAL A 1 213 ? -16.789 5.708 42.101 1.00 73.56 213 VAL A N 1
ATOM 1458 C CA . VAL A 1 213 ? -15.934 6.901 42.174 1.00 73.56 213 VAL A CA 1
ATOM 1459 C C . VAL A 1 213 ? -15.969 7.443 43.601 1.00 73.56 213 VAL A C 1
ATOM 1461 O O . VAL A 1 213 ? -17.032 7.721 44.151 1.00 73.56 213 VAL A O 1
ATOM 1464 N N . GLY A 1 214 ? -14.803 7.526 44.244 1.00 64.62 214 GLY A N 1
ATOM 1465 C CA . GLY A 1 214 ? -14.692 8.056 45.602 1.00 64.62 214 GLY A CA 1
ATOM 1466 C C . GLY A 1 214 ? -14.961 9.561 45.639 1.00 64.62 214 GLY A C 1
ATOM 1467 O O . GLY A 1 214 ? -14.532 10.288 44.739 1.00 64.62 214 GLY A O 1
ATOM 1468 N N . ALA A 1 215 ? -15.629 10.037 46.695 1.00 54.94 215 ALA A N 1
ATOM 1469 C CA . ALA A 1 215 ? -15.853 11.463 46.916 1.00 54.94 215 ALA A CA 1
ATOM 1470 C C . ALA A 1 215 ? -14.508 12.219 46.910 1.00 54.94 215 ALA A C 1
ATOM 1472 O O . ALA A 1 215 ? -13.657 11.995 47.769 1.00 54.94 215 ALA A O 1
ATOM 1473 N N . GLY A 1 216 ? -14.314 13.091 45.915 1.00 56.66 216 GLY A N 1
ATOM 1474 C CA . GLY A 1 216 ? -13.136 13.954 45.789 1.00 56.66 216 GLY A CA 1
ATOM 1475 C C . GLY A 1 216 ? -11.905 13.362 45.087 1.00 56.66 216 GLY A C 1
ATOM 1476 O O . GLY A 1 216 ? -10.832 13.938 45.235 1.00 56.66 216 GLY A O 1
ATOM 1477 N N . SER A 1 217 ? -11.988 12.237 44.356 1.00 59.69 217 SER A N 1
ATOM 1478 C CA . SER A 1 217 ? -10.779 11.598 43.776 1.00 59.69 217 SER A CA 1
ATOM 1479 C C . SER A 1 217 ? -10.787 11.231 42.286 1.00 59.69 217 SER A C 1
ATOM 1481 O O . SER A 1 217 ? -9.840 10.603 41.828 1.00 59.69 217 SER A O 1
ATOM 1483 N N . ALA A 1 218 ? -11.735 11.690 41.473 1.00 58.88 218 ALA A N 1
ATOM 1484 C CA . ALA A 1 218 ? -11.547 11.697 40.018 1.00 58.88 218 ALA A CA 1
ATOM 1485 C C . ALA A 1 218 ? -12.520 12.668 39.355 1.00 58.88 218 ALA A C 1
ATOM 1487 O O . ALA A 1 218 ? -13.726 12.497 39.475 1.00 58.88 218 ALA A O 1
ATOM 1488 N N . THR A 1 219 ? -12.005 13.665 38.637 1.00 73.38 219 THR A N 1
ATOM 1489 C CA . THR A 1 219 ? -12.832 14.560 37.814 1.00 73.38 219 THR A CA 1
ATOM 1490 C C . THR A 1 219 ? -13.187 13.937 36.470 1.00 73.38 219 THR A C 1
ATOM 1492 O O . THR A 1 219 ? -14.114 14.406 35.819 1.00 73.38 219 THR A O 1
ATOM 1495 N N . THR A 1 220 ? -12.485 12.876 36.051 1.00 81.62 220 THR A N 1
ATOM 1496 C CA . THR A 1 220 ? -12.761 12.169 34.799 1.00 81.62 220 THR A CA 1
ATOM 1497 C C . THR A 1 220 ? -12.693 10.648 34.934 1.00 81.62 220 THR A C 1
ATOM 1499 O O . THR A 1 220 ? -11.901 10.110 35.712 1.00 81.62 220 THR A O 1
ATOM 1502 N N . VAL A 1 221 ? -13.511 9.950 34.149 1.00 84.25 221 VAL A N 1
ATOM 1503 C CA . VAL A 1 221 ? -13.430 8.506 33.906 1.00 84.25 221 VAL A CA 1
ATOM 1504 C C . VAL A 1 221 ? -13.199 8.301 32.419 1.00 84.25 221 VAL A C 1
ATOM 1506 O O . VAL A 1 221 ? -14.015 8.727 31.604 1.00 84.25 221 VAL A O 1
ATOM 1509 N N . ASP A 1 222 ? -12.096 7.644 32.080 1.00 86.69 222 ASP A N 1
ATOM 1510 C CA . ASP A 1 222 ? -11.816 7.214 30.716 1.00 86.69 222 ASP A CA 1
ATOM 1511 C C . ASP A 1 222 ? -12.157 5.733 30.581 1.00 86.69 222 ASP A C 1
ATOM 1513 O O . ASP A 1 222 ? -11.801 4.931 31.449 1.00 86.69 222 ASP A O 1
ATOM 1517 N N . VAL A 1 223 ? -12.814 5.363 29.487 1.00 85.81 223 VAL A N 1
ATOM 1518 C CA . VAL A 1 223 ? -13.196 3.983 29.189 1.00 85.81 223 VAL A CA 1
ATOM 1519 C C . VAL A 1 223 ? -12.974 3.661 27.716 1.00 85.81 223 VAL A C 1
ATOM 1521 O O . VAL A 1 223 ? -13.180 4.505 26.845 1.00 85.81 223 VAL A O 1
ATOM 1524 N N . ARG A 1 224 ? -12.555 2.430 27.430 1.00 81.75 224 ARG A N 1
ATOM 1525 C CA . ARG A 1 224 ? -12.393 1.893 26.074 1.00 81.75 224 ARG A CA 1
ATOM 1526 C C . ARG A 1 224 ? -12.664 0.394 26.062 1.00 81.75 224 ARG A C 1
ATOM 1528 O O . ARG A 1 224 ? -12.425 -0.277 27.062 1.00 81.75 224 ARG A O 1
ATOM 1535 N N . TYR A 1 225 ? -13.109 -0.153 24.934 1.00 79.94 225 TYR A N 1
ATOM 1536 C CA . TYR A 1 225 ? -13.119 -1.609 24.766 1.00 79.94 225 TYR A CA 1
ATOM 1537 C C . TYR A 1 225 ? -11.702 -2.163 24.752 1.00 79.94 225 TYR A C 1
ATOM 1539 O O . TYR A 1 225 ? -10.779 -1.511 24.258 1.00 79.94 225 TYR A O 1
ATOM 1547 N N . ALA A 1 226 ? -11.552 -3.377 25.269 1.00 79.12 226 ALA A N 1
ATOM 1548 C CA . ALA A 1 226 ? -10.296 -4.098 25.296 1.00 79.12 226 ALA A CA 1
ATOM 1549 C C . ALA A 1 226 ? -10.537 -5.568 24.944 1.00 79.12 226 ALA A C 1
ATOM 1551 O O . ALA A 1 226 ? -11.285 -6.272 25.625 1.00 79.12 226 ALA A O 1
ATOM 1552 N N . ALA A 1 227 ? -9.874 -6.052 23.896 1.00 74.50 227 ALA A N 1
ATOM 1553 C CA . ALA A 1 227 ? -9.888 -7.465 23.538 1.00 74.50 227 ALA A CA 1
ATOM 1554 C C . ALA A 1 227 ? -8.518 -7.885 23.004 1.00 74.50 227 ALA A C 1
ATOM 1556 O O . ALA A 1 227 ? -7.963 -7.236 22.121 1.00 74.50 227 ALA A O 1
ATOM 1557 N N . ALA A 1 228 ? -7.965 -8.971 23.554 1.00 71.75 228 ALA A N 1
ATOM 1558 C CA . ALA A 1 228 ? -6.680 -9.543 23.136 1.00 71.75 228 ALA A CA 1
ATOM 1559 C C . ALA A 1 228 ? -5.521 -8.518 23.040 1.00 71.75 228 ALA A C 1
ATOM 1561 O O . ALA A 1 228 ? -4.708 -8.578 22.120 1.00 71.75 228 ALA A O 1
ATOM 1562 N N . GLY A 1 229 ? -5.454 -7.566 23.981 1.00 71.44 229 GLY A N 1
ATOM 1563 C CA . GLY A 1 229 ? -4.404 -6.536 24.031 1.00 71.44 229 GLY A CA 1
ATOM 1564 C C . GLY A 1 229 ? -4.565 -5.395 23.021 1.00 71.44 229 GLY A C 1
ATOM 1565 O O . GLY A 1 229 ? -3.637 -4.612 22.841 1.00 71.44 229 GLY A O 1
ATOM 1566 N N . ARG A 1 230 ? -5.721 -5.306 22.357 1.00 71.56 230 ARG A N 1
ATOM 1567 C CA . ARG A 1 230 ? -6.078 -4.235 21.426 1.00 71.56 230 ARG A CA 1
ATOM 1568 C C . ARG A 1 230 ? -7.183 -3.366 22.017 1.00 71.56 230 ARG A C 1
ATOM 1570 O O . ARG A 1 230 ? -8.008 -3.866 22.790 1.00 71.56 230 ARG A O 1
ATOM 1577 N N . TYR A 1 231 ? -7.217 -2.094 21.629 1.00 75.44 231 TYR A N 1
ATOM 1578 C CA . TYR A 1 231 ? -8.028 -1.088 22.303 1.00 75.44 231 TYR A CA 1
ATOM 1579 C C . TYR A 1 231 ? -8.902 -0.289 21.342 1.00 75.44 231 TYR A C 1
ATOM 1581 O O . TYR A 1 231 ? -8.472 0.136 20.278 1.00 75.44 231 TYR A O 1
ATOM 1589 N N . GLY A 1 232 ? -10.154 -0.073 21.737 1.00 70.69 232 GLY A N 1
ATOM 1590 C CA . GLY A 1 232 ? -11.032 0.858 21.036 1.00 70.69 232 GLY A CA 1
ATOM 1591 C C . GLY A 1 232 ? -10.683 2.317 21.334 1.00 70.69 232 GLY A C 1
ATOM 1592 O O . GLY A 1 232 ? -9.810 2.629 22.153 1.00 70.69 232 GLY A O 1
ATOM 1593 N N . LEU A 1 233 ? -11.433 3.228 20.714 1.00 72.62 233 LEU A N 1
ATOM 1594 C CA . LEU A 1 233 ? -11.377 4.643 21.067 1.00 72.62 233 LEU A CA 1
ATOM 1595 C C . LEU A 1 233 ? -11.687 4.860 22.550 1.00 72.62 233 LEU A C 1
ATOM 1597 O O . LEU A 1 233 ? -12.549 4.204 23.139 1.00 72.62 233 LEU A O 1
ATOM 1601 N N . THR A 1 234 ? -10.969 5.813 23.139 1.00 80.19 234 THR A N 1
ATOM 1602 C CA . THR A 1 234 ? -11.195 6.225 24.522 1.00 80.19 234 THR A CA 1
ATOM 1603 C C . THR A 1 234 ? -12.336 7.227 24.579 1.00 80.19 234 THR A C 1
ATOM 1605 O O . THR A 1 234 ? -12.285 8.272 23.937 1.00 80.19 234 THR A O 1
ATOM 1608 N N . SER A 1 235 ? -13.348 6.907 25.376 1.00 78.44 235 SER A N 1
ATOM 1609 C CA . SER A 1 235 ? -14.400 7.832 25.782 1.00 78.44 235 SER A CA 1
ATOM 1610 C C . SER A 1 235 ? -14.054 8.415 27.148 1.00 78.44 235 SER A C 1
ATOM 1612 O O . SER A 1 235 ? -13.799 7.660 28.084 1.00 78.44 235 SER A O 1
ATOM 1614 N N . THR A 1 236 ? -14.064 9.742 27.264 1.00 82.00 236 THR A N 1
ATOM 1615 C CA . THR A 1 236 ? -13.799 10.472 28.512 1.00 82.00 236 THR A CA 1
ATOM 1616 C C . THR A 1 236 ? -15.092 11.086 29.029 1.00 82.00 236 THR A C 1
ATOM 1618 O O . THR A 1 236 ? -15.754 11.838 28.315 1.00 82.00 236 THR A O 1
ATOM 1621 N N . LEU A 1 237 ? -15.438 10.802 30.282 1.00 73.88 237 LEU A N 1
ATOM 1622 C CA . LEU A 1 237 ? -16.562 11.411 30.986 1.00 73.88 237 LEU A CA 1
ATOM 1623 C C . LEU A 1 237 ? -16.050 12.288 32.124 1.00 73.88 237 LEU A C 1
ATOM 1625 O O . LEU A 1 237 ? -15.222 11.838 32.909 1.00 73.88 237 LEU A O 1
ATOM 1629 N N . THR A 1 238 ? -16.602 13.491 32.270 1.00 72.88 238 THR A N 1
ATOM 1630 C CA . THR A 1 238 ? -16.390 14.323 33.461 1.00 72.88 238 THR A CA 1
ATOM 1631 C C . THR A 1 238 ? -17.385 13.929 34.548 1.00 72.88 238 THR A C 1
ATOM 1633 O O . THR A 1 238 ? -18.594 13.941 34.315 1.00 72.88 238 THR A O 1
ATOM 1636 N N . VAL A 1 239 ? -16.884 13.589 35.732 1.00 68.88 239 VAL A N 1
ATOM 1637 C CA . VAL A 1 239 ? -17.717 13.302 36.905 1.00 68.88 239 VAL A CA 1
ATOM 1638 C C . VAL A 1 239 ? -17.864 14.602 37.711 1.00 68.88 239 VAL A C 1
ATOM 1640 O O . VAL A 1 239 ? -16.835 15.190 38.055 1.00 68.88 239 VAL A O 1
ATOM 1643 N N . PRO A 1 240 ? -19.100 15.085 37.942 1.00 60.06 240 PRO A N 1
ATOM 1644 C CA . PRO A 1 240 ? -19.371 16.299 38.708 1.00 60.06 240 PRO A CA 1
ATOM 1645 C C . PRO A 1 240 ? -19.097 16.138 40.208 1.00 60.06 240 PRO A C 1
ATOM 1647 O O . PRO A 1 240 ? -19.143 14.992 40.715 1.00 60.06 240 PRO A O 1
#

pLDDT: mean 84.83, std 12.01, range [42.5, 98.06]

Solvent-accessible surface area (backbone atoms only — not comparable to full-atom values): 13317 Å² total; per-residue (Å²): 107,101,54,50,54,46,78,47,70,55,77,55,66,52,66,25,39,34,41,40,35,37,24,39,96,82,75,48,73,78,36,69,35,75,50,54,20,38,86,86,7,45,36,72,43,76,26,66,48,67,92,61,68,69,46,67,32,36,38,36,36,34,46,34,59,90,93,47,68,53,78,68,51,72,44,85,40,74,45,60,74,85,65,64,56,51,43,78,76,42,75,49,90,83,74,48,68,63,54,42,38,32,30,41,41,54,56,72,18,39,37,40,35,48,32,74,93,41,80,47,71,29,60,17,38,90,89,16,43,35,62,36,76,51,66,56,54,64,62,62,41,84,36,78,34,44,31,31,30,39,49,91,90,46,70,25,60,77,38,79,42,82,45,75,30,63,34,66,56,79,50,76,44,84,51,104,73,25,36,38,38,34,40,47,56,61,39,42,26,33,36,26,51,53,84,50,72,77,39,81,48,59,23,35,90,85,5,40,38,78,44,77,63,62,93,92,68,43,59,32,40,39,39,25,47,36,59,96,96,38,49,50,55,76,46,77,42,77,50,131

Radius of gyration: 30.52 Å; Cα contacts (8 Å, |Δi|>4): 589; chains: 1; bounding box: 68×29×88 Å

Foldseek 3Di:
DPDQKDKDKDFDAAFWKKKKFKADPPRDTPWIWIDTQHRRRIDITIIGNPLPDWDKTKIWMWTDDVPDIDDTDIDIDTDDDAFEWWAWPDWADDAAPFIKTKTFGDAQKKKWKDAAPDIWIWGQHNVGITITTDFERDDAAWDWIWMWIDDSHDIHDIDIDIRHHNYWDWDWDDDPFAIKIFTDAQFKKWKDFQPDDTDIDTQHRRRIDGDGDDVPGGQKMWMWTDDPRTTYDIDIDGDD

InterPro domains:
  IPR013783 Immunoglobulin-like fold [G3DSA:2.60.40.10] (82-159)
  IPR041498 Bacterial Ig domain [PF17936] (100-164)

Organism: NCBI:txid582680